Protein AF-D6ADC3-F1 (afdb_monomer_lite)

pLDDT: mean 74.39, std 27.53, range [26.84, 97.94]

Organism: NCBI:txid457431

Sequence (215 aa):
MAPGHQRCMYCGDSQGTDIDHFEPKSRAPLRTFEWLNHLLACAYCNSNQKRNRFPRSETDGSPLLLDPTLQEPLEHLRLVLPVGTYKGLTPQGDACIAVFGLNNRGALVDGRRTAYVTAKHSVELWRIATDRGRHDKGAEIVRAAWNRPSGADGASPGVGCDQAERRPPLSAVTNEDQPSAEKTTAGPSAALLSRTGTAAWPRATSRHSPWFPPL

Structure (mmCIF, N/CA/C/O backbone):
data_AF-D6ADC3-F1
#
_entry.id   AF-D6ADC3-F1
#
loop_
_atom_site.group_PDB
_atom_site.id
_atom_site.type_symbol
_atom_site.label_atom_id
_atom_site.label_alt_id
_atom_site.label_comp_id
_atom_site.label_asym_id
_atom_site.label_entity_id
_atom_site.label_seq_id
_atom_site.pdbx_PDB_ins_code
_atom_site.Cartn_x
_atom_site.Cartn_y
_atom_site.Cartn_z
_atom_site.occupancy
_atom_site.B_iso_or_equiv
_atom_site.auth_seq_id
_atom_site.auth_comp_id
_atom_site.auth_asym_id
_atom_site.auth_atom_id
_atom_site.pdbx_PDB_model_num
ATOM 1 N N . MET A 1 1 ? 4.732 -1.751 9.213 1.00 45.34 1 MET A N 1
ATOM 2 C CA . MET A 1 1 ? 3.325 -1.555 8.771 1.00 45.34 1 MET A CA 1
ATOM 3 C C . MET A 1 1 ? 2.644 -2.876 8.402 1.00 45.34 1 MET A C 1
ATOM 5 O O . MET A 1 1 ? 2.828 -3.376 7.303 1.00 45.34 1 MET A O 1
ATOM 9 N N . ALA A 1 2 ? 1.824 -3.418 9.299 1.00 40.50 2 ALA A N 1
ATOM 10 C CA . ALA A 1 2 ? 0.736 -4.342 8.975 1.00 40.50 2 ALA A CA 1
ATOM 11 C C . ALA A 1 2 ? -0.331 -4.119 10.059 1.00 40.50 2 ALA A C 1
ATOM 13 O O . ALA A 1 2 ? -0.003 -4.294 11.232 1.00 40.50 2 ALA A O 1
ATOM 14 N N . PRO A 1 3 ? -1.560 -3.682 9.734 1.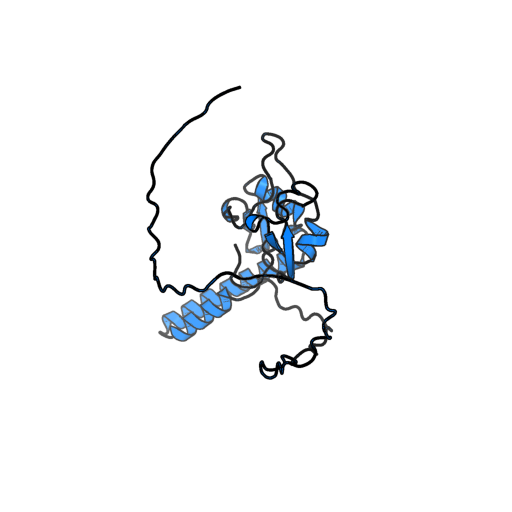00 51.28 3 PRO A N 1
ATOM 15 C CA . PRO A 1 3 ? -2.561 -3.278 10.731 1.00 51.28 3 PRO A CA 1
ATOM 16 C C . PRO A 1 3 ? -3.160 -4.453 11.545 1.00 51.28 3 PRO A C 1
ATOM 18 O O . PRO A 1 3 ? -4.313 -4.414 11.944 1.00 51.28 3 PRO A O 1
ATOM 21 N N . GLY A 1 4 ? -2.402 -5.527 11.799 1.00 48.78 4 GLY A N 1
ATOM 22 C CA . GLY A 1 4 ? -2.827 -6.661 12.632 1.00 48.78 4 GLY A CA 1
ATOM 23 C C . GLY A 1 4 ? -3.790 -7.643 11.959 1.00 48.78 4 GLY A C 1
ATOM 24 O O . GLY A 1 4 ? -4.246 -8.597 12.587 1.00 48.78 4 GLY A O 1
ATOM 25 N N . HIS A 1 5 ? -4.089 -7.458 10.676 1.00 62.94 5 HIS A N 1
ATOM 26 C CA . HIS A 1 5 ? -4.924 -8.360 9.883 1.00 62.94 5 HIS A CA 1
ATOM 27 C C . HIS A 1 5 ? -4.129 -8.898 8.701 1.00 62.94 5 HIS A C 1
ATOM 29 O O . HIS A 1 5 ? -3.181 -8.243 8.274 1.00 62.94 5 HIS A O 1
ATOM 35 N N . GLN A 1 6 ? -4.504 -10.081 8.199 1.00 83.00 6 GLN A N 1
ATOM 36 C CA . GLN A 1 6 ? -3.909 -10.774 7.046 1.00 83.00 6 GLN A CA 1
ATOM 37 C C . GLN A 1 6 ? -4.017 -9.913 5.775 1.00 83.00 6 GLN A C 1
ATOM 39 O O . GLN A 1 6 ? -4.824 -10.168 4.888 1.00 83.00 6 GLN A O 1
ATOM 44 N N . ARG A 1 7 ? -3.257 -8.824 5.720 1.00 87.19 7 ARG A N 1
ATOM 45 C CA . ARG A 1 7 ? -3.315 -7.765 4.719 1.00 87.19 7 ARG A CA 1
ATOM 46 C C . ARG A 1 7 ? -2.003 -7.758 3.964 1.00 87.19 7 ARG A C 1
ATOM 48 O O . ARG A 1 7 ? -0.950 -8.084 4.507 1.00 87.19 7 ARG A O 1
ATOM 55 N N . CYS A 1 8 ? -2.084 -7.376 2.702 1.00 92.81 8 CYS A N 1
ATOM 56 C CA . CYS A 1 8 ? -0.920 -7.236 1.852 1.00 92.81 8 CYS A CA 1
ATOM 57 C C . CYS A 1 8 ? 0.043 -6.203 2.445 1.00 92.81 8 CYS A C 1
ATOM 59 O O . CYS A 1 8 ? -0.330 -5.046 2.641 1.00 92.81 8 CYS A O 1
ATOM 61 N N . MET A 1 9 ? 1.295 -6.607 2.650 1.00 93.25 9 MET A N 1
ATOM 62 C CA . MET A 1 9 ? 2.363 -5.754 3.177 1.00 93.25 9 MET A CA 1
ATOM 63 C C . MET A 1 9 ? 2.743 -4.597 2.238 1.00 93.25 9 MET A C 1
ATOM 65 O O . MET A 1 9 ? 3.383 -3.648 2.675 1.00 93.25 9 MET A O 1
ATOM 69 N N . TYR A 1 10 ? 2.328 -4.640 0.965 1.00 94.44 10 TYR A N 1
ATOM 70 C CA . TYR A 1 10 ? 2.603 -3.582 -0.013 1.00 94.44 10 TYR A CA 1
ATOM 71 C C . TYR A 1 10 ? 1.515 -2.512 -0.083 1.00 94.44 10 TYR A C 1
ATOM 73 O O . TYR A 1 10 ? 1.807 -1.330 0.059 1.00 94.44 10 TYR A O 1
ATOM 81 N N . CYS A 1 11 ? 0.256 -2.895 -0.326 1.00 92.75 11 CYS A N 1
ATOM 82 C CA . CYS A 1 11 ? -0.824 -1.909 -0.437 1.00 92.75 11 CYS A CA 1
ATOM 83 C C . CYS A 1 11 ? -1.503 -1.587 0.898 1.00 92.75 11 CYS A C 1
ATOM 85 O O . CYS A 1 11 ? -2.230 -0.600 0.964 1.00 92.75 11 CYS A O 1
ATOM 87 N N . GLY A 1 12 ? -1.315 -2.416 1.931 1.00 88.81 12 GLY A N 1
ATOM 88 C CA . GLY A 1 12 ? -1.910 -2.226 3.258 1.00 88.81 12 GLY A CA 1
ATOM 89 C C . GLY A 1 12 ? -3.434 -2.374 3.316 1.00 88.81 12 GLY A C 1
ATOM 90 O O . GLY A 1 12 ? -4.028 -2.097 4.354 1.00 88.81 12 GLY A O 1
ATOM 91 N N . ASP A 1 13 ? -4.072 -2.795 2.221 1.00 87.56 13 ASP A N 1
ATOM 92 C CA . ASP A 1 13 ? -5.528 -2.746 2.064 1.00 87.56 13 ASP A CA 1
ATOM 93 C C . ASP A 1 13 ? -6.140 -4.111 1.716 1.00 87.56 13 ASP A C 1
ATOM 95 O O . ASP A 1 13 ? -6.924 -4.683 2.477 1.00 87.56 13 ASP A O 1
ATOM 99 N N . SER A 1 14 ? -5.733 -4.691 0.588 1.00 89.75 14 SER A N 1
ATOM 100 C CA . SER A 1 14 ? -6.223 -5.997 0.143 1.00 89.75 14 SER A CA 1
ATOM 101 C C . SER A 1 14 ? -5.794 -7.113 1.100 1.00 89.75 14 SER A C 1
ATOM 103 O O . SER A 1 14 ? -4.731 -7.028 1.721 1.00 89.75 14 SER A O 1
ATOM 105 N N . GLN A 1 15 ? -6.588 -8.183 1.189 1.00 90.75 15 GLN A N 1
ATOM 106 C CA . GLN A 1 15 ? -6.195 -9.384 1.926 1.00 90.75 15 GLN A CA 1
ATOM 107 C C . GLN A 1 15 ? -4.889 -9.951 1.352 1.00 90.75 15 GLN A C 1
ATOM 109 O O . GLN A 1 15 ? -4.706 -10.015 0.136 1.00 90.75 15 GLN A O 1
ATOM 114 N N . GLY A 1 16 ? -3.968 -10.324 2.233 1.00 92.56 16 GLY A N 1
ATOM 115 C CA . GLY A 1 16 ? -2.783 -11.084 1.878 1.00 92.56 16 GLY A CA 1
ATOM 116 C C . GLY A 1 16 ? -3.186 -12.521 1.583 1.00 92.56 16 GLY A C 1
ATOM 117 O O . GLY A 1 16 ? -3.656 -13.216 2.480 1.00 92.56 16 GLY A O 1
ATOM 118 N N . THR A 1 17 ? -3.043 -12.934 0.330 1.00 94.50 17 THR A N 1
ATOM 119 C CA . THR A 1 17 ? -3.437 -14.261 -0.166 1.00 94.50 17 THR A CA 1
ATOM 120 C C . THR A 1 17 ? -2.231 -15.102 -0.563 1.00 94.50 17 THR A C 1
ATOM 122 O O . THR A 1 17 ? -2.314 -16.326 -0.573 1.00 94.50 17 THR A O 1
ATOM 125 N N . ASP A 1 18 ? -1.109 -14.446 -0.856 1.00 95.19 18 ASP A N 1
ATOM 126 C CA . ASP A 1 18 ? 0.049 -15.039 -1.501 1.00 95.19 18 ASP A CA 1
ATOM 127 C C . ASP A 1 18 ? 1.314 -14.747 -0.690 1.00 95.19 18 ASP A C 1
ATOM 129 O O . ASP A 1 18 ? 1.430 -13.716 -0.019 1.00 95.19 18 ASP A O 1
ATOM 133 N N . ILE A 1 19 ? 2.296 -15.633 -0.823 1.00 95.62 19 ILE A N 1
ATOM 134 C CA . ILE A 1 19 ? 3.667 -15.390 -0.379 1.00 95.62 19 ILE A CA 1
ATOM 135 C C . ILE A 1 19 ? 4.469 -14.876 -1.578 1.00 95.62 19 ILE A C 1
ATOM 137 O O . ILE A 1 19 ? 4.623 -15.588 -2.571 1.00 95.62 19 ILE A O 1
ATOM 141 N N . ASP A 1 20 ? 4.959 -13.640 -1.492 1.00 96.38 20 ASP A N 1
ATOM 142 C CA . ASP A 1 20 ? 5.841 -13.030 -2.489 1.00 96.38 20 ASP A CA 1
ATOM 143 C C . ASP A 1 20 ? 7.306 -13.128 -2.053 1.00 96.38 20 ASP A C 1
ATOM 145 O O . ASP A 1 20 ? 7.626 -13.036 -0.869 1.00 96.38 20 ASP A O 1
ATOM 149 N N . HIS A 1 21 ? 8.204 -13.267 -3.025 1.00 97.00 21 HIS A N 1
ATOM 150 C CA . HIS A 1 21 ? 9.639 -13.123 -2.818 1.00 97.00 21 HIS A CA 1
ATOM 151 C C . HIS A 1 21 ? 10.006 -11.643 -2.918 1.00 97.00 21 HIS A C 1
ATOM 153 O O . HIS A 1 21 ? 9.960 -11.099 -4.023 1.00 97.00 21 HIS A O 1
ATOM 159 N N . PHE A 1 22 ? 10.387 -10.988 -1.815 1.00 96.62 22 PHE A N 1
ATOM 160 C CA . PHE A 1 22 ? 10.759 -9.567 -1.804 1.00 96.62 22 PHE A CA 1
ATOM 161 C C . PHE A 1 22 ? 11.741 -9.257 -2.936 1.00 96.62 22 PHE A C 1
ATOM 163 O O . PHE A 1 22 ? 11.436 -8.459 -3.825 1.00 96.62 22 PHE A O 1
ATOM 170 N N . GLU A 1 23 ? 12.851 -9.988 -2.978 1.00 96.50 23 GLU A N 1
ATOM 171 C CA . GLU A 1 23 ? 13.734 -10.052 -4.125 1.00 96.50 23 GLU A CA 1
ATOM 172 C C . GLU A 1 23 ? 13.337 -11.218 -5.051 1.00 96.50 23 GLU A C 1
ATOM 174 O O . GLU A 1 23 ? 13.353 -12.376 -4.619 1.00 96.50 23 GLU A O 1
ATOM 179 N N . PRO A 1 24 ? 12.991 -10.955 -6.328 1.00 96.12 24 PRO A N 1
ATOM 180 C CA . PRO A 1 24 ? 12.469 -11.982 -7.224 1.00 96.12 24 PRO A CA 1
ATOM 181 C C . PRO A 1 24 ? 13.445 -13.138 -7.446 1.00 96.12 24 PRO A C 1
ATOM 183 O O . PRO A 1 24 ? 14.641 -12.927 -7.658 1.00 96.12 24 PRO A O 1
ATOM 186 N N . LYS A 1 25 ? 12.910 -14.361 -7.544 1.00 95.56 25 LYS A N 1
ATOM 187 C CA . LYS A 1 25 ? 13.684 -15.585 -7.834 1.00 95.56 25 LYS A CA 1
ATOM 188 C C . LYS A 1 25 ? 14.553 -15.474 -9.089 1.00 95.56 25 LYS A C 1
ATOM 190 O O . LYS A 1 25 ? 15.642 -16.031 -9.133 1.00 95.56 25 LYS A O 1
ATOM 195 N N . SER A 1 26 ? 14.093 -14.732 -10.100 1.00 95.06 26 SER A N 1
ATOM 196 C CA . SER A 1 26 ? 14.844 -14.500 -11.339 1.00 95.06 26 SER A CA 1
ATOM 197 C C . SER A 1 26 ? 16.110 -13.660 -11.142 1.00 95.06 26 SER A C 1
ATOM 199 O O . SER A 1 26 ? 16.960 -13.638 -12.025 1.00 95.06 26 SER A O 1
ATOM 201 N N . ARG A 1 27 ? 16.225 -12.935 -10.021 1.00 92.38 27 ARG A N 1
ATOM 202 C CA . ARG A 1 27 ? 17.382 -12.093 -9.680 1.00 92.38 27 ARG A CA 1
ATOM 203 C C . ARG A 1 27 ? 18.201 -12.661 -8.526 1.00 92.38 27 ARG A C 1
ATOM 205 O O . ARG A 1 27 ? 19.416 -12.522 -8.542 1.00 92.38 27 ARG A O 1
ATOM 212 N N . ALA A 1 28 ? 17.549 -13.304 -7.560 1.00 94.50 28 ALA A N 1
ATOM 213 C CA . ALA A 1 28 ? 18.193 -13.884 -6.386 1.00 94.50 28 ALA A CA 1
ATOM 214 C C . ALA A 1 28 ? 17.723 -15.331 -6.145 1.00 94.50 28 ALA A C 1
ATOM 216 O O . ALA A 1 28 ? 17.033 -15.607 -5.161 1.00 94.50 28 ALA A O 1
ATOM 217 N N . PRO A 1 29 ? 18.092 -16.289 -7.018 1.00 95.56 29 PRO A N 1
ATOM 218 C CA . PRO A 1 29 ? 17.626 -17.673 -6.913 1.00 95.56 29 PRO A CA 1
ATOM 219 C C . PRO A 1 29 ? 18.054 -18.341 -5.600 1.00 95.56 29 PRO A C 1
ATOM 221 O O . PRO A 1 29 ? 17.293 -19.127 -5.037 1.00 95.56 29 PRO A O 1
ATOM 224 N N . LEU A 1 30 ? 19.219 -17.975 -5.058 1.00 96.44 30 LEU A N 1
ATOM 225 C CA . LEU A 1 30 ? 19.714 -18.490 -3.776 1.00 96.44 30 LEU A CA 1
ATOM 226 C C . LEU A 1 30 ? 18.865 -18.040 -2.575 1.00 96.44 30 LEU A C 1
ATOM 228 O O . LEU A 1 30 ? 18.861 -18.711 -1.549 1.00 96.44 30 LEU A O 1
ATOM 232 N N . ARG A 1 31 ? 18.092 -16.955 -2.714 1.00 95.19 31 ARG A N 1
ATOM 233 C CA . ARG A 1 31 ? 17.184 -16.436 -1.677 1.00 95.19 31 ARG A CA 1
ATOM 234 C C . ARG A 1 31 ? 15.761 -16.985 -1.799 1.00 95.19 31 ARG A C 1
ATOM 236 O O . ARG A 1 31 ? 14.845 -16.511 -1.133 1.00 95.19 31 ARG A O 1
ATOM 243 N N . THR A 1 32 ? 15.539 -17.981 -2.660 1.00 95.50 32 THR A N 1
ATOM 244 C CA . THR A 1 32 ? 14.204 -18.565 -2.893 1.00 95.50 32 THR A CA 1
ATOM 245 C C . THR A 1 32 ? 13.618 -19.201 -1.632 1.00 95.50 32 THR A C 1
ATOM 247 O O . THR A 1 32 ? 12.409 -19.115 -1.413 1.00 95.50 32 THR A O 1
ATOM 250 N N . PHE A 1 33 ? 14.469 -19.820 -0.812 1.00 95.38 33 PHE A N 1
ATOM 251 C CA . PHE A 1 33 ? 14.085 -20.539 0.409 1.00 95.38 33 PHE A CA 1
ATOM 252 C C . PHE A 1 33 ? 14.400 -19.755 1.688 1.00 95.38 33 PHE A C 1
ATOM 254 O O . PHE A 1 33 ? 14.277 -20.285 2.788 1.00 95.38 33 PHE A O 1
ATOM 261 N N . GLU A 1 34 ? 14.824 -18.500 1.552 1.00 96.25 34 GLU A N 1
ATOM 262 C CA . GLU A 1 34 ? 15.110 -17.643 2.691 1.00 96.25 34 GLU A CA 1
ATOM 263 C C . GLU A 1 34 ? 13.806 -17.030 3.207 1.00 96.25 34 GLU A C 1
ATOM 265 O O . GLU A 1 34 ? 13.160 -16.259 2.502 1.00 96.25 34 GLU A O 1
ATOM 270 N N . TRP A 1 35 ? 13.436 -17.343 4.450 1.00 95.06 35 TRP A N 1
ATOM 271 C CA . TRP A 1 35 ? 12.207 -16.837 5.075 1.00 95.06 35 TRP A CA 1
ATOM 272 C C . TRP A 1 35 ? 12.134 -15.311 5.120 1.00 95.06 35 TRP A C 1
ATOM 274 O O . TRP A 1 35 ? 11.065 -14.741 4.934 1.00 95.06 35 TRP A O 1
ATOM 284 N N . LEU A 1 36 ? 13.272 -14.641 5.318 1.00 94.19 36 LEU A N 1
ATOM 285 C CA . LEU A 1 36 ? 13.348 -13.176 5.317 1.00 94.19 36 LEU A CA 1
ATOM 286 C C . LEU A 1 36 ? 13.095 -12.568 3.931 1.00 94.19 36 LEU A C 1
ATOM 288 O O . LEU A 1 36 ? 12.875 -11.371 3.815 1.00 94.19 36 LEU A O 1
ATOM 292 N N . ASN A 1 37 ? 13.108 -13.381 2.875 1.00 96.38 37 ASN A N 1
ATOM 293 C CA . ASN A 1 37 ? 12.735 -12.958 1.535 1.00 96.38 37 ASN A CA 1
ATOM 294 C C . ASN A 1 37 ? 11.243 -13.211 1.242 1.00 96.38 37 ASN A C 1
ATOM 296 O O . ASN A 1 37 ? 10.808 -12.917 0.137 1.00 96.38 37 ASN A O 1
ATOM 300 N N . HIS A 1 38 ? 10.450 -13.756 2.172 1.00 96.12 38 HIS A N 1
ATOM 301 C CA . HIS A 1 38 ? 9.029 -14.070 1.969 1.00 96.12 38 HIS A CA 1
ATOM 302 C C . HIS A 1 38 ? 8.119 -13.045 2.645 1.00 96.12 38 HIS A C 1
ATOM 304 O O . HIS A 1 38 ? 8.086 -12.940 3.868 1.00 96.12 38 HIS A O 1
ATOM 310 N N . LEU A 1 39 ? 7.325 -12.324 1.854 1.00 95.25 39 LEU A N 1
ATOM 311 C CA . LEU A 1 39 ? 6.387 -11.309 2.334 1.00 95.25 39 LEU A CA 1
ATOM 312 C C . LEU A 1 39 ? 4.943 -11.695 2.022 1.00 95.25 39 LEU A C 1
ATOM 314 O O . LEU A 1 39 ? 4.641 -12.240 0.962 1.00 95.25 39 LEU A O 1
ATOM 318 N N . LEU A 1 40 ? 4.026 -11.360 2.932 1.00 95.00 40 LEU A N 1
ATOM 319 C CA . LEU A 1 40 ? 2.599 -11.571 2.712 1.00 95.00 40 LEU A CA 1
ATOM 320 C C . LEU A 1 40 ? 2.054 -10.500 1.755 1.00 95.00 40 LEU A C 1
ATOM 322 O O . LEU A 1 40 ? 1.981 -9.315 2.094 1.00 95.00 40 LEU A O 1
ATOM 326 N N . ALA A 1 41 ? 1.620 -10.909 0.566 1.00 95.50 41 ALA A N 1
ATOM 327 C CA . ALA A 1 41 ? 1.107 -10.024 -0.473 1.00 95.50 41 ALA A CA 1
ATOM 328 C C . ALA A 1 41 ? -0.288 -10.451 -0.951 1.00 95.50 41 ALA A C 1
ATOM 330 O O . ALA A 1 41 ? -0.713 -11.586 -0.769 1.00 95.50 41 ALA A O 1
ATOM 331 N N . CYS A 1 42 ? -1.038 -9.534 -1.564 1.00 95.25 42 CYS A N 1
ATOM 332 C CA . CYS A 1 42 ? -2.219 -9.921 -2.332 1.00 95.25 42 CYS A CA 1
ATOM 333 C C . CYS A 1 42 ? -1.804 -10.333 -3.746 1.00 95.25 42 CYS A C 1
ATOM 335 O O . CYS A 1 42 ? -0.823 -9.800 -4.281 1.00 95.25 42 CYS A O 1
ATOM 337 N N . ALA A 1 43 ? -2.605 -11.192 -4.378 1.00 95.25 43 ALA A N 1
ATOM 338 C CA . ALA A 1 43 ? -2.364 -11.661 -5.741 1.00 95.25 43 ALA A CA 1
ATOM 339 C C . ALA A 1 43 ? -2.123 -10.525 -6.746 1.00 95.25 43 ALA A C 1
ATOM 341 O O . ALA A 1 43 ? -1.232 -10.615 -7.585 1.00 95.25 43 ALA A O 1
ATOM 342 N N . TYR A 1 44 ? -2.842 -9.405 -6.628 1.00 96.00 44 TYR A N 1
ATOM 343 C CA . TYR A 1 44 ? -2.664 -8.273 -7.539 1.00 96.00 44 TYR A CA 1
ATOM 344 C C . TYR A 1 44 ? -1.312 -7.563 -7.356 1.00 96.00 44 TYR A C 1
ATOM 346 O O . TYR A 1 44 ? -0.627 -7.240 -8.329 1.00 96.00 44 TYR A O 1
ATOM 354 N N . CYS A 1 45 ? -0.900 -7.305 -6.110 1.00 96.81 45 CYS A N 1
ATOM 355 C CA . CYS A 1 45 ? 0.392 -6.672 -5.851 1.00 96.81 45 CYS A CA 1
ATOM 356 C C . CYS A 1 45 ? 1.549 -7.587 -6.268 1.00 96.81 45 CYS A C 1
ATOM 358 O O . CYS A 1 45 ? 2.495 -7.101 -6.881 1.00 96.81 45 CYS A O 1
ATOM 360 N N . ASN A 1 46 ? 1.442 -8.885 -5.985 1.00 96.50 46 ASN A N 1
ATOM 361 C CA . ASN A 1 46 ? 2.436 -9.892 -6.343 1.00 96.50 46 ASN A CA 1
ATOM 362 C C . ASN A 1 46 ? 2.520 -10.094 -7.871 1.00 96.50 46 ASN A C 1
ATOM 364 O O . ASN A 1 46 ? 3.539 -9.810 -8.500 1.00 96.50 46 ASN A O 1
ATOM 368 N N . SER A 1 47 ? 1.410 -10.485 -8.498 1.00 92.94 47 SER A N 1
ATOM 369 C CA . SER A 1 47 ? 1.381 -11.036 -9.861 1.00 92.94 47 SER A CA 1
ATOM 370 C C . SER A 1 47 ? 1.096 -10.012 -10.964 1.00 92.94 47 SER A C 1
ATOM 372 O O . SER A 1 47 ? 1.374 -10.276 -12.137 1.00 92.94 47 SER A O 1
ATOM 374 N N . ASN A 1 48 ? 0.568 -8.828 -10.639 1.00 94.56 48 ASN A N 1
ATOM 375 C CA . ASN A 1 48 ? 0.266 -7.787 -11.632 1.00 94.56 48 ASN A CA 1
ATOM 376 C C . ASN A 1 48 ? 1.184 -6.581 -11.487 1.00 94.56 48 ASN A C 1
ATOM 378 O O . ASN A 1 48 ? 1.694 -6.082 -12.488 1.00 94.56 48 ASN A O 1
ATOM 382 N N . GLN A 1 49 ? 1.398 -6.127 -10.253 1.00 96.19 49 GLN A N 1
ATOM 383 C CA . GLN A 1 49 ? 2.239 -4.972 -9.986 1.00 96.19 49 GLN A CA 1
ATOM 384 C C . GLN A 1 49 ? 3.713 -5.379 -9.913 1.00 96.19 49 GLN A C 1
ATOM 386 O O . GLN A 1 49 ? 4.440 -5.177 -10.884 1.00 96.19 49 GLN A O 1
ATOM 391 N N . LYS A 1 50 ? 4.182 -5.961 -8.813 1.00 96.25 50 LYS A N 1
ATOM 392 C CA . LYS A 1 50 ? 5.610 -6.201 -8.602 1.00 96.25 50 LYS A CA 1
ATOM 393 C C . LYS A 1 50 ? 6.194 -7.180 -9.614 1.00 96.25 50 LYS A C 1
ATOM 395 O O . LYS A 1 50 ? 7.099 -6.792 -10.348 1.00 96.25 50 LYS A O 1
ATOM 400 N N . ARG A 1 51 ? 5.662 -8.400 -9.737 1.00 94.62 51 ARG A N 1
ATOM 401 C CA . ARG A 1 51 ? 6.237 -9.462 -10.585 1.00 94.62 51 ARG A CA 1
ATOM 402 C C . ARG A 1 51 ? 7.751 -9.577 -10.332 1.00 94.62 51 ARG A C 1
ATOM 404 O O . ARG A 1 51 ? 8.193 -9.696 -9.195 1.00 94.62 51 ARG A O 1
ATOM 411 N N . ASN A 1 52 ? 8.549 -9.434 -11.390 1.00 95.44 52 ASN A N 1
ATOM 412 C CA . ASN A 1 52 ? 10.009 -9.414 -11.339 1.00 95.44 52 ASN A CA 1
ATOM 413 C C . ASN A 1 52 ? 10.598 -7.989 -11.254 1.00 95.44 52 ASN A C 1
ATOM 415 O O . ASN A 1 52 ? 11.815 -7.825 -11.363 1.00 95.44 52 ASN A O 1
ATOM 419 N N . ARG A 1 53 ? 9.769 -6.943 -11.092 1.00 96.44 53 ARG A N 1
ATOM 420 C CA . ARG A 1 53 ? 10.233 -5.558 -10.923 1.00 96.44 53 ARG A CA 1
ATOM 421 C C . ARG A 1 53 ? 10.882 -5.409 -9.553 1.00 96.44 53 ARG A C 1
ATOM 423 O O . ARG A 1 53 ? 10.234 -5.569 -8.525 1.00 96.44 53 ARG A O 1
ATOM 430 N N . PHE A 1 54 ? 12.163 -5.068 -9.561 1.00 96.62 54 PHE A N 1
ATOM 431 C CA . PHE A 1 54 ? 12.946 -4.826 -8.354 1.00 96.62 54 PHE A CA 1
ATOM 432 C C . PHE A 1 54 ? 13.950 -3.698 -8.634 1.00 96.62 54 PHE A C 1
ATOM 434 O O . PHE A 1 54 ? 15.118 -3.978 -8.904 1.00 96.62 54 PHE A O 1
ATOM 441 N N . PRO A 1 55 ? 13.492 -2.436 -8.735 1.00 96.94 55 PRO A N 1
ATOM 442 C CA . PRO A 1 55 ? 14.362 -1.312 -9.073 1.00 96.94 55 PRO A CA 1
ATOM 443 C C . PRO A 1 55 ? 15.537 -1.209 -8.093 1.00 96.94 55 PRO A C 1
ATOM 445 O O . PRO A 1 55 ? 15.393 -1.494 -6.903 1.00 96.94 55 PRO A O 1
ATOM 448 N N . ARG A 1 56 ? 16.700 -0.818 -8.613 1.00 95.81 56 ARG A N 1
ATOM 449 C CA . ARG A 1 56 ? 17.926 -0.594 -7.843 1.00 95.81 56 ARG A CA 1
ATOM 450 C C . ARG A 1 56 ? 18.431 0.816 -8.110 1.00 95.81 56 ARG A C 1
ATOM 452 O O . ARG A 1 56 ? 18.215 1.340 -9.198 1.00 95.81 56 ARG A O 1
ATOM 459 N N . SER A 1 57 ? 19.063 1.405 -7.108 1.00 95.31 57 SER A N 1
ATOM 460 C CA . SER A 1 57 ? 19.719 2.703 -7.193 1.00 95.31 57 SER A CA 1
ATOM 461 C C . SER A 1 57 ? 20.858 2.638 -8.208 1.00 95.31 57 SER A C 1
ATOM 463 O O . SER A 1 57 ? 21.643 1.690 -8.205 1.00 95.31 57 SER A O 1
ATOM 465 N N . GLU A 1 58 ? 20.947 3.639 -9.081 1.00 93.00 58 GLU A N 1
ATOM 466 C CA . GLU A 1 58 ? 22.034 3.740 -10.063 1.00 93.00 58 GLU A CA 1
ATOM 467 C C . GLU A 1 58 ? 23.375 4.079 -9.398 1.00 93.00 58 GLU A C 1
ATOM 469 O O . GLU A 1 58 ? 24.428 3.732 -9.924 1.00 93.00 58 GLU A O 1
ATOM 474 N N . THR A 1 59 ? 23.340 4.715 -8.224 1.00 92.75 59 THR A N 1
ATOM 475 C CA . THR A 1 59 ? 24.535 5.203 -7.528 1.00 92.75 59 THR A CA 1
ATOM 476 C C . THR A 1 59 ? 25.299 4.088 -6.815 1.00 92.75 59 THR A C 1
ATOM 478 O O . THR A 1 59 ? 26.522 4.038 -6.878 1.00 92.75 59 THR A O 1
ATOM 481 N N . ASP A 1 60 ? 24.592 3.204 -6.110 1.00 93.81 60 ASP A N 1
ATOM 482 C CA . ASP A 1 60 ? 25.184 2.198 -5.212 1.00 93.81 60 ASP A CA 1
ATOM 483 C C . ASP A 1 60 ? 24.613 0.784 -5.418 1.00 93.81 60 ASP A C 1
ATOM 485 O O . ASP A 1 60 ? 25.008 -0.162 -4.738 1.00 93.81 60 ASP A O 1
ATOM 489 N N . GLY A 1 61 ? 23.669 0.613 -6.349 1.00 93.56 61 GLY A N 1
ATOM 490 C CA . GLY A 1 61 ? 23.026 -0.670 -6.617 1.00 93.56 61 GLY A CA 1
ATOM 491 C C . GLY A 1 61 ? 22.067 -1.141 -5.523 1.00 93.56 61 GLY A C 1
ATOM 492 O O . GLY A 1 61 ? 21.527 -2.246 -5.644 1.00 93.56 61 GLY A O 1
ATOM 493 N N . SER A 1 62 ? 21.821 -0.350 -4.475 1.00 93.44 62 SER A N 1
ATOM 494 C CA . SER A 1 62 ? 20.927 -0.716 -3.369 1.00 93.44 62 SER A CA 1
ATOM 495 C C . SER A 1 62 ? 19.473 -0.899 -3.845 1.00 93.44 62 SER A C 1
ATOM 497 O O . SER A 1 62 ? 19.061 -0.294 -4.841 1.00 93.44 62 SER A O 1
ATOM 499 N N . PRO A 1 63 ? 18.669 -1.773 -3.207 1.00 95.25 63 PRO A N 1
ATOM 500 C CA . PRO A 1 63 ? 17.271 -1.963 -3.587 1.00 95.25 63 PRO A CA 1
ATOM 501 C C . PRO A 1 63 ? 16.443 -0.698 -3.328 1.00 95.25 63 PRO A C 1
ATOM 503 O O . PRO A 1 63 ? 16.520 -0.089 -2.262 1.00 95.25 63 PRO A O 1
ATOM 506 N N . LEU A 1 64 ? 15.606 -0.325 -4.300 1.00 97.00 64 LEU A N 1
ATOM 507 C CA . LEU A 1 64 ? 14.698 0.817 -4.170 1.00 97.00 64 LEU A CA 1
ATOM 508 C C . LEU A 1 64 ? 13.312 0.437 -3.643 1.00 97.00 64 LEU A C 1
ATOM 510 O O . LEU A 1 64 ? 12.542 1.314 -3.270 1.00 97.00 64 LEU A O 1
ATOM 514 N N . LEU A 1 65 ? 12.964 -0.850 -3.603 1.00 96.75 65 LEU A N 1
ATOM 515 C CA . LEU A 1 65 ? 11.755 -1.267 -2.895 1.00 96.75 65 LEU A CA 1
ATOM 516 C C . LEU A 1 65 ? 12.026 -1.315 -1.397 1.00 96.75 65 LEU A C 1
ATOM 518 O O . LEU A 1 65 ? 13.075 -1.790 -0.975 1.00 96.75 65 LEU A O 1
ATOM 522 N N . LEU A 1 66 ? 11.058 -0.842 -0.619 1.00 95.44 66 LEU A N 1
ATOM 523 C CA . LEU A 1 66 ? 11.090 -0.894 0.834 1.00 95.44 66 LEU A CA 1
ATOM 524 C C . LEU A 1 66 ? 10.770 -2.306 1.301 1.00 95.44 66 LEU A C 1
ATOM 526 O O . LEU A 1 66 ? 9.751 -2.872 0.893 1.00 95.44 66 LEU A O 1
ATOM 530 N N . ASP A 1 67 ? 11.611 -2.840 2.179 1.00 93.94 67 ASP A N 1
ATOM 531 C CA . ASP A 1 67 ? 11.297 -4.044 2.937 1.00 93.94 67 ASP A CA 1
ATOM 532 C C . ASP A 1 67 ? 10.550 -3.642 4.222 1.00 93.94 67 ASP A C 1
ATOM 534 O O . ASP A 1 67 ? 11.167 -3.115 5.151 1.00 93.94 67 ASP A O 1
ATOM 538 N N . PRO A 1 68 ? 9.228 -3.878 4.317 1.00 89.81 68 PRO A N 1
ATOM 539 C CA . PRO A 1 68 ? 8.435 -3.459 5.469 1.00 89.81 68 PRO A CA 1
ATOM 540 C C . PRO A 1 68 ? 8.730 -4.265 6.746 1.00 89.81 68 PRO A C 1
ATOM 542 O O . PRO A 1 68 ? 8.125 -3.976 7.781 1.00 89.81 68 PRO A O 1
ATOM 545 N N . THR A 1 69 ? 9.597 -5.283 6.678 1.00 89.62 69 THR A N 1
ATOM 546 C CA . THR A 1 69 ? 10.060 -6.064 7.837 1.00 89.62 69 THR A CA 1
ATOM 547 C C . THR A 1 69 ? 11.332 -5.497 8.462 1.00 89.62 69 THR A C 1
ATOM 549 O O . THR A 1 69 ? 11.589 -5.745 9.638 1.00 89.62 69 THR A O 1
ATOM 552 N N . LEU A 1 70 ? 12.097 -4.710 7.699 1.00 91.94 70 LEU A N 1
ATOM 553 C CA . LEU A 1 70 ? 13.370 -4.126 8.128 1.00 91.94 70 LEU A CA 1
ATOM 554 C C . LEU A 1 70 ? 13.321 -2.599 8.222 1.00 91.94 70 LEU A C 1
ATOM 556 O O . LEU A 1 70 ? 14.053 -2.012 9.015 1.00 91.94 70 LEU A O 1
ATOM 560 N N . GLN A 1 71 ? 12.482 -1.954 7.413 1.00 92.56 71 GLN A N 1
ATOM 561 C CA . GLN A 1 71 ? 12.417 -0.502 7.278 1.00 92.56 71 GLN A CA 1
ATOM 562 C C . GLN A 1 71 ? 11.062 0.025 7.752 1.00 92.56 71 GLN A C 1
ATOM 564 O O . GLN A 1 71 ? 10.020 -0.552 7.431 1.00 92.56 71 GLN A O 1
ATOM 569 N N . GLU A 1 72 ? 11.063 1.153 8.467 1.00 91.00 72 GLU A N 1
ATOM 570 C CA . GLU A 1 72 ? 9.831 1.838 8.862 1.00 91.00 72 GLU A CA 1
ATOM 571 C C . GLU A 1 72 ? 9.318 2.683 7.688 1.00 91.00 72 GLU A C 1
ATOM 573 O O . GLU A 1 72 ? 9.898 3.724 7.372 1.00 91.00 72 GLU A O 1
ATOM 578 N N . PRO A 1 73 ? 8.230 2.300 6.994 1.00 91.00 73 PRO A N 1
ATOM 579 C CA . PRO A 1 73 ? 7.948 2.949 5.726 1.00 91.00 73 PRO A CA 1
ATOM 580 C C . PRO A 1 73 ? 7.342 4.352 5.890 1.00 91.00 73 PRO A C 1
ATOM 582 O O . PRO A 1 73 ? 7.295 5.086 4.906 1.00 91.00 73 PRO A O 1
ATOM 585 N N . LEU A 1 74 ? 6.961 4.777 7.106 1.00 91.12 74 LEU A N 1
ATOM 586 C CA . LEU A 1 74 ? 6.637 6.183 7.402 1.00 91.12 74 LEU A CA 1
ATOM 587 C C . LEU A 1 74 ? 7.832 7.136 7.227 1.00 91.12 74 LEU A C 1
ATOM 589 O O . LEU A 1 74 ? 7.625 8.321 6.967 1.00 91.12 74 LEU A O 1
ATOM 593 N N . GLU A 1 75 ? 9.067 6.637 7.302 1.00 95.25 75 GLU A N 1
ATOM 594 C CA . GLU A 1 75 ? 10.276 7.425 7.016 1.00 95.25 75 GLU A CA 1
ATOM 595 C C . GLU A 1 75 ? 10.435 7.706 5.513 1.00 95.25 75 GLU A C 1
ATOM 597 O O . GLU A 1 75 ? 11.082 8.668 5.101 1.00 95.25 75 GLU A O 1
ATOM 602 N N . HIS A 1 76 ? 9.786 6.897 4.673 1.00 95.94 76 HIS A N 1
ATOM 603 C CA . HIS A 1 76 ? 9.915 6.946 3.220 1.00 95.94 76 HIS A CA 1
ATOM 604 C C . HIS A 1 76 ? 8.643 7.417 2.511 1.00 95.94 76 HIS A C 1
ATOM 606 O O . HIS A 1 76 ? 8.714 7.899 1.378 1.00 95.94 76 HIS A O 1
ATOM 612 N N . LEU A 1 77 ? 7.483 7.277 3.153 1.00 95.19 77 LEU A N 1
ATOM 613 C CA . LEU A 1 77 ? 6.164 7.537 2.593 1.00 95.19 77 LEU A CA 1
ATOM 614 C C . LEU A 1 77 ? 5.345 8.404 3.543 1.00 95.19 77 LEU A C 1
ATOM 616 O O . LEU A 1 77 ? 5.128 8.066 4.703 1.00 95.19 77 LEU A O 1
ATOM 620 N N . ARG A 1 78 ? 4.773 9.482 3.007 1.00 95.25 78 ARG A N 1
ATOM 621 C CA . ARG A 1 78 ? 3.802 10.313 3.721 1.00 95.25 78 ARG A CA 1
ATOM 622 C C . ARG A 1 78 ? 2.413 10.140 3.130 1.00 95.25 78 ARG A C 1
ATOM 624 O O . ARG A 1 78 ? 2.201 10.440 1.958 1.00 95.25 78 ARG A O 1
ATOM 631 N N . LEU A 1 79 ? 1.449 9.720 3.947 1.00 93.12 79 LEU A N 1
ATOM 632 C CA . LEU A 1 79 ? 0.037 9.703 3.560 1.00 93.12 79 LEU A CA 1
ATOM 633 C C . LEU A 1 79 ? -0.572 11.109 3.682 1.00 93.12 79 LEU A C 1
ATOM 635 O O . LEU A 1 79 ? -0.600 11.696 4.764 1.00 93.12 79 LEU A O 1
ATOM 639 N N . VAL A 1 80 ? -1.096 11.645 2.581 1.00 94.12 80 VAL A N 1
ATOM 640 C CA . VAL A 1 80 ? -1.864 12.896 2.556 1.00 94.12 80 VAL A CA 1
ATOM 641 C C . VAL A 1 80 ? -3.324 12.575 2.872 1.00 94.12 80 VAL A C 1
ATOM 643 O O . VAL A 1 80 ? -4.123 12.290 1.983 1.00 94.12 80 VAL A O 1
ATOM 646 N N . LEU A 1 81 ? -3.666 12.595 4.161 1.00 85.50 81 LEU A N 1
ATOM 647 C CA . LEU A 1 81 ? -4.911 12.033 4.703 1.00 85.50 81 LEU A CA 1
ATOM 648 C C . LEU A 1 81 ? -6.219 12.492 4.017 1.00 85.50 81 LEU A C 1
ATOM 650 O O . LEU A 1 81 ? -7.006 11.619 3.655 1.00 85.50 81 LEU A O 1
ATOM 654 N N . PRO A 1 82 ? -6.477 13.793 3.755 1.00 85.81 82 PRO A N 1
ATOM 655 C CA . PRO A 1 82 ? -7.742 14.205 3.130 1.00 85.81 82 PRO A CA 1
ATOM 656 C C . PRO A 1 82 ? -7.880 13.755 1.666 1.00 85.81 82 PRO A C 1
ATOM 658 O O . PRO A 1 82 ? -8.986 13.623 1.134 1.00 85.81 82 PRO A O 1
ATOM 661 N N . VAL A 1 83 ? -6.749 13.541 0.992 1.00 92.06 83 VAL A N 1
ATOM 662 C CA . VAL A 1 83 ? -6.693 13.155 -0.424 1.00 92.06 83 VAL A CA 1
ATOM 663 C C . VAL A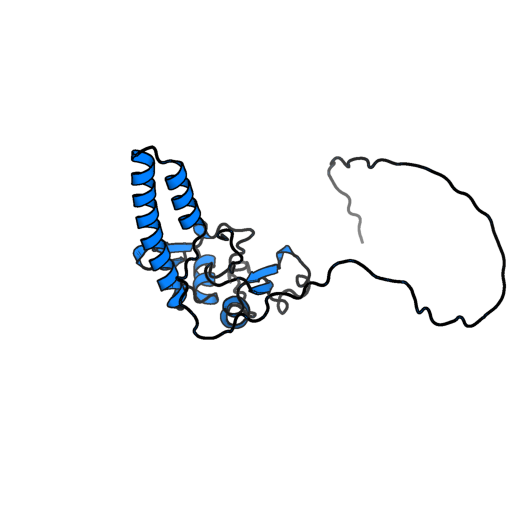 1 83 ? -6.593 11.637 -0.574 1.00 92.06 83 VAL A C 1
ATOM 665 O O . VAL A 1 83 ? -7.078 11.094 -1.557 1.00 92.06 83 VAL A O 1
ATOM 668 N N . GLY A 1 84 ? -6.017 10.942 0.408 1.00 92.50 84 GLY A N 1
ATOM 669 C CA . GLY A 1 84 ? -5.833 9.493 0.386 1.00 92.50 84 GLY A CA 1
ATOM 670 C C . GLY A 1 84 ? -4.645 9.033 -0.463 1.00 92.50 84 GLY A C 1
ATOM 671 O O . GLY A 1 84 ? -4.546 7.848 -0.758 1.00 92.50 84 GLY A O 1
ATOM 672 N N . THR A 1 85 ? -3.738 9.929 -0.862 1.00 96.25 85 THR A N 1
ATOM 673 C CA . THR A 1 85 ? -2.565 9.613 -1.697 1.00 96.25 85 THR A CA 1
ATOM 674 C C . THR A 1 85 ? -1.272 9.593 -0.886 1.00 96.25 85 THR A C 1
ATOM 676 O O . THR A 1 85 ? -1.130 10.300 0.110 1.00 96.25 85 THR A O 1
ATOM 679 N N . TYR A 1 86 ? -0.306 8.779 -1.310 1.00 96.50 86 TYR A N 1
ATOM 680 C CA . TYR A 1 86 ? 1.049 8.796 -0.761 1.00 96.50 86 TYR A CA 1
ATOM 681 C C . TYR A 1 86 ? 1.931 9.795 -1.508 1.00 96.50 86 TYR A C 1
ATOM 683 O O . TYR A 1 86 ? 1.833 9.932 -2.726 1.00 96.50 86 TYR A O 1
ATOM 691 N N . LYS A 1 87 ? 2.837 10.437 -0.781 1.00 97.44 87 LYS A N 1
ATOM 692 C CA . LYS A 1 87 ? 3.968 11.192 -1.315 1.00 97.44 87 LYS A CA 1
ATOM 693 C C . LYS A 1 87 ? 5.257 10.491 -0.889 1.00 97.44 87 LYS A C 1
ATOM 695 O O . LYS A 1 87 ? 5.407 10.200 0.299 1.00 97.44 87 LYS A O 1
ATOM 700 N N . GLY A 1 88 ? 6.165 10.233 -1.828 1.00 97.38 88 GLY A N 1
ATOM 701 C CA . GLY A 1 88 ? 7.501 9.756 -1.494 1.00 97.38 88 GLY A CA 1
ATOM 702 C C . GLY A 1 88 ? 8.300 10.859 -0.807 1.00 97.38 88 GLY A C 1
ATOM 703 O O . GLY A 1 88 ? 8.277 12.023 -1.212 1.00 97.38 88 GLY A O 1
ATOM 704 N N . LEU A 1 89 ? 8.945 10.498 0.296 1.00 97.88 89 LEU A N 1
ATOM 705 C CA . LEU A 1 89 ? 9.918 11.334 1.000 1.00 97.88 89 LEU A CA 1
ATOM 706 C C . LEU A 1 89 ? 11.351 10.992 0.577 1.00 97.88 89 LEU A C 1
ATOM 708 O O . LEU A 1 89 ? 12.262 11.789 0.771 1.00 97.88 89 LEU A O 1
ATOM 712 N N . THR A 1 90 ? 11.534 9.803 0.003 1.00 97.06 90 THR A N 1
ATOM 713 C CA . THR A 1 90 ? 12.817 9.254 -0.433 1.00 97.06 90 THR A CA 1
ATOM 714 C C . THR A 1 90 ? 12.651 8.564 -1.792 1.00 97.06 90 THR A C 1
ATOM 716 O O . THR A 1 90 ? 11.527 8.163 -2.124 1.00 97.06 90 THR A O 1
ATOM 719 N N . PRO A 1 91 ? 13.748 8.319 -2.536 1.00 97.00 91 PRO A N 1
ATOM 720 C CA . PRO A 1 91 ? 13.699 7.562 -3.790 1.00 97.00 91 PRO A CA 1
ATOM 721 C C . PRO A 1 91 ? 13.055 6.179 -3.639 1.00 97.00 91 PRO A C 1
ATOM 723 O O . PRO A 1 91 ? 12.343 5.721 -4.532 1.00 97.00 91 PRO A O 1
ATOM 726 N N . GLN A 1 92 ? 13.254 5.526 -2.489 1.00 96.88 92 GLN A N 1
ATOM 727 C CA . GLN A 1 92 ? 12.626 4.236 -2.205 1.00 96.88 92 GLN A CA 1
ATOM 728 C C . GLN A 1 92 ? 11.100 4.356 -2.065 1.00 96.88 92 GLN A C 1
ATOM 730 O O . GLN A 1 92 ? 10.344 3.518 -2.561 1.00 96.88 92 GLN A O 1
ATOM 735 N N . GLY A 1 93 ? 10.632 5.433 -1.427 1.00 97.12 93 GLY A N 1
ATOM 736 C CA . GLY A 1 93 ? 9.210 5.747 -1.330 1.00 97.12 93 GLY A CA 1
ATOM 737 C C . GLY A 1 93 ? 8.572 5.963 -2.703 1.00 97.12 93 GLY A C 1
ATOM 738 O O . GLY A 1 93 ? 7.549 5.349 -3.012 1.00 97.12 93 GLY A O 1
ATOM 739 N N . ASP A 1 94 ? 9.202 6.771 -3.557 1.00 97.88 94 ASP A N 1
ATOM 740 C CA . ASP A 1 94 ? 8.715 7.019 -4.921 1.00 97.88 94 ASP A CA 1
ATOM 741 C C . ASP A 1 94 ? 8.692 5.736 -5.763 1.00 97.88 94 ASP A C 1
ATOM 743 O O . ASP A 1 94 ? 7.692 5.438 -6.426 1.00 97.88 94 ASP A O 1
ATOM 747 N N . ALA A 1 95 ? 9.746 4.920 -5.672 1.00 97.75 95 ALA A N 1
ATOM 748 C CA . ALA A 1 95 ? 9.808 3.627 -6.343 1.00 97.75 95 ALA A CA 1
ATOM 749 C C . ALA A 1 95 ? 8.685 2.685 -5.884 1.00 97.75 95 ALA A C 1
ATOM 751 O O . ALA A 1 95 ? 8.051 2.040 -6.719 1.00 97.75 95 ALA A O 1
ATOM 752 N N . CYS A 1 96 ? 8.377 2.635 -4.584 1.00 97.25 96 CYS A N 1
ATOM 753 C CA . CYS A 1 96 ? 7.264 1.835 -4.068 1.00 97.25 96 CYS A CA 1
ATOM 754 C C . CYS A 1 96 ? 5.907 2.327 -4.584 1.00 97.25 96 CYS A C 1
ATOM 756 O O . CYS A 1 96 ? 5.090 1.517 -5.029 1.00 97.25 96 CYS A O 1
ATOM 758 N N . ILE A 1 97 ? 5.664 3.642 -4.576 1.00 97.75 97 ILE A N 1
ATOM 759 C CA . ILE A 1 97 ? 4.423 4.226 -5.108 1.00 97.75 97 ILE A CA 1
ATOM 760 C C . ILE A 1 97 ? 4.241 3.838 -6.578 1.00 97.75 97 ILE A C 1
ATOM 762 O O . ILE A 1 97 ? 3.149 3.408 -6.964 1.00 97.75 97 ILE A O 1
ATOM 766 N N . ALA A 1 98 ? 5.305 3.946 -7.375 1.00 97.94 98 ALA A N 1
ATOM 767 C CA . ALA A 1 98 ? 5.292 3.631 -8.797 1.00 97.94 98 ALA A CA 1
ATOM 768 C C . ALA A 1 98 ? 5.135 2.126 -9.071 1.00 97.94 98 ALA A C 1
ATOM 770 O O . ALA A 1 98 ? 4.315 1.727 -9.901 1.00 97.94 98 ALA A O 1
ATOM 771 N N . VAL A 1 99 ? 5.887 1.271 -8.371 1.00 97.75 99 VAL A N 1
ATOM 772 C CA . VAL A 1 99 ? 5.851 -0.182 -8.588 1.00 97.75 99 VAL A CA 1
ATOM 773 C C . VAL A 1 99 ? 4.518 -0.771 -8.158 1.00 97.75 99 VAL A C 1
ATOM 775 O O . VAL A 1 99 ? 3.936 -1.528 -8.924 1.00 97.75 99 VAL A O 1
ATOM 778 N N . PHE A 1 100 ? 3.987 -0.413 -6.991 1.00 97.06 100 PHE A N 1
ATOM 779 C CA . PHE A 1 100 ? 2.726 -0.987 -6.505 1.00 97.06 100 PHE A CA 1
ATOM 780 C C . PHE A 1 100 ? 1.475 -0.244 -7.000 1.00 97.06 100 PHE A C 1
ATOM 782 O O . PHE A 1 100 ? 0.346 -0.654 -6.697 1.00 97.06 100 PHE A O 1
ATOM 789 N N . GLY A 1 101 ? 1.665 0.842 -7.759 1.00 96.69 101 GLY A N 1
ATOM 790 C CA . GLY A 1 101 ? 0.591 1.677 -8.286 1.00 96.69 101 GLY A CA 1
ATOM 791 C C . GLY A 1 101 ? -0.262 2.289 -7.178 1.00 96.69 101 GLY A C 1
ATOM 792 O O . GLY A 1 101 ? -1.481 2.371 -7.324 1.00 96.69 101 GLY A O 1
ATOM 793 N N . LEU A 1 102 ? 0.351 2.673 -6.050 1.00 95.94 102 LEU A N 1
ATOM 794 C CA . LEU A 1 102 ? -0.383 3.006 -4.824 1.00 95.94 102 LEU A CA 1
ATOM 795 C C . LEU A 1 102 ? -1.359 4.169 -5.020 1.00 95.94 102 LEU A C 1
ATOM 797 O O . LEU A 1 102 ? -2.436 4.150 -4.441 1.00 95.94 102 LEU A O 1
ATOM 801 N N . ASN A 1 103 ? -1.030 5.159 -5.850 1.00 96.94 103 ASN A N 1
ATOM 802 C CA . ASN A 1 103 ? -1.909 6.307 -6.108 1.00 96.94 103 ASN A CA 1
ATOM 803 C C . ASN A 1 103 ? -2.770 6.161 -7.367 1.00 96.94 103 ASN A C 1
ATOM 805 O O . ASN A 1 103 ? -3.753 6.876 -7.514 1.00 96.94 103 ASN A O 1
ATOM 809 N N . ASN A 1 104 ? -2.428 5.226 -8.254 1.00 95.75 104 ASN A N 1
ATOM 810 C CA . ASN A 1 104 ? -3.112 5.056 -9.540 1.00 95.75 104 ASN A CA 1
ATOM 811 C C . ASN A 1 104 ? -4.316 4.111 -9.430 1.00 95.75 104 ASN A C 1
ATOM 813 O O . ASN A 1 104 ? -5.120 3.994 -10.350 1.00 95.75 104 ASN A O 1
ATOM 817 N N . ARG A 1 105 ? -4.436 3.408 -8.302 1.00 93.75 105 ARG A N 1
ATOM 818 C CA . ARG A 1 105 ? -5.523 2.476 -8.008 1.00 93.75 105 ARG A CA 1
ATOM 819 C C . ARG A 1 105 ? -6.582 3.196 -7.179 1.00 93.75 105 ARG A C 1
ATOM 821 O O . ARG A 1 105 ? -6.444 3.263 -5.959 1.00 93.75 105 ARG A O 1
ATOM 828 N N . GLY A 1 106 ? -7.633 3.694 -7.837 1.00 93.38 106 GLY A N 1
ATOM 829 C CA . GLY A 1 106 ? -8.717 4.467 -7.205 1.00 93.38 106 GLY A CA 1
ATOM 830 C C . GLY A 1 106 ? -9.253 3.831 -5.920 1.00 93.38 106 GLY A C 1
ATOM 831 O O . GLY A 1 106 ? -9.252 4.477 -4.880 1.00 93.38 106 GLY A O 1
ATOM 832 N N . ALA A 1 107 ? -9.522 2.520 -5.938 1.00 91.75 107 ALA A N 1
ATOM 833 C CA . ALA A 1 107 ? -9.994 1.783 -4.761 1.00 91.75 107 ALA A CA 1
ATOM 834 C C . ALA A 1 107 ? -9.080 1.920 -3.522 1.00 91.75 107 ALA A C 1
ATOM 836 O O . ALA A 1 107 ? -9.573 2.050 -2.406 1.00 91.75 107 ALA A O 1
ATOM 837 N N . LEU A 1 108 ? -7.750 1.955 -3.699 1.00 93.31 108 LEU A N 1
ATOM 838 C CA . LEU A 1 108 ? -6.825 2.158 -2.577 1.00 93.31 108 LEU A CA 1
ATOM 839 C C . LEU A 1 108 ? -6.893 3.585 -2.029 1.00 93.31 108 LEU A C 1
ATOM 841 O O . LEU A 1 108 ? -6.667 3.806 -0.840 1.00 93.31 108 LEU A O 1
ATOM 845 N N . VAL A 1 109 ? -7.071 4.571 -2.910 1.00 94.50 109 VAL A N 1
ATOM 846 C CA . VAL A 1 109 ? -7.164 5.991 -2.539 1.00 94.50 109 VAL A CA 1
ATOM 847 C C . VAL A 1 109 ? -8.473 6.236 -1.791 1.00 94.50 109 VAL A C 1
ATOM 849 O O . VAL A 1 109 ? -8.460 6.799 -0.695 1.00 94.50 109 VAL A O 1
ATOM 852 N N . ASP A 1 110 ? -9.578 5.720 -2.327 1.00 92.12 110 ASP A N 1
ATOM 853 C CA . ASP A 1 110 ? -10.909 5.810 -1.728 1.00 92.12 110 ASP A CA 1
ATOM 854 C C . ASP A 1 110 ? -10.973 5.095 -0.378 1.00 92.12 110 ASP A C 1
ATOM 856 O O . ASP A 1 110 ? -11.526 5.637 0.584 1.00 92.12 110 ASP A O 1
ATOM 860 N N . GLY A 1 111 ? -10.337 3.924 -0.265 1.00 90.31 111 GLY A N 1
ATOM 861 C CA . GLY A 1 111 ? -10.192 3.219 1.005 1.00 90.31 111 GLY A CA 1
ATOM 862 C C . GLY A 1 111 ? -9.469 4.074 2.050 1.00 90.31 111 GLY A C 1
ATOM 863 O O . GLY A 1 111 ? -10.004 4.364 3.118 1.00 90.31 111 GLY A O 1
ATOM 864 N N . ARG A 1 112 ? -8.288 4.611 1.723 1.00 91.81 112 ARG A N 1
ATOM 865 C CA . ARG A 1 112 ? -7.541 5.492 2.643 1.00 91.81 112 ARG A CA 1
ATOM 866 C C . ARG A 1 112 ? -8.335 6.734 3.057 1.00 91.81 112 ARG A C 1
ATOM 868 O O . ARG A 1 112 ? -8.310 7.105 4.231 1.00 91.81 112 ARG A O 1
ATOM 875 N N . ARG A 1 113 ? -9.076 7.357 2.135 1.00 91.88 113 ARG A N 1
ATOM 876 C CA . ARG A 1 113 ? -9.964 8.489 2.448 1.00 91.88 113 ARG A CA 1
ATOM 877 C C . ARG A 1 113 ? -11.098 8.073 3.391 1.00 91.88 113 ARG A C 1
ATOM 879 O O . ARG A 1 113 ? -11.364 8.771 4.370 1.00 91.88 113 ARG A O 1
ATOM 886 N N . THR A 1 114 ? -11.738 6.938 3.127 1.00 89.69 114 THR A N 1
ATOM 887 C CA . THR A 1 114 ? -12.819 6.394 3.963 1.00 89.69 114 THR A CA 1
ATOM 888 C C . THR A 1 114 ? -12.314 6.071 5.365 1.00 89.69 114 THR A C 1
ATOM 890 O O . THR A 1 114 ? -12.942 6.457 6.355 1.00 89.69 114 THR A O 1
ATOM 893 N N . ALA A 1 115 ? -11.143 5.440 5.464 1.00 87.50 115 ALA A N 1
ATOM 894 C CA . ALA A 1 115 ? -10.473 5.149 6.723 1.00 87.50 115 ALA A CA 1
ATOM 895 C C . ALA A 1 115 ? -10.187 6.428 7.518 1.00 87.50 115 ALA A C 1
ATOM 897 O O . ALA A 1 115 ? -10.487 6.485 8.708 1.00 87.50 115 ALA A O 1
ATOM 898 N N . TYR A 1 116 ? -9.691 7.483 6.861 1.00 89.56 116 TYR A N 1
ATOM 899 C CA . TYR A 1 116 ? -9.432 8.772 7.505 1.00 89.56 116 TYR A CA 1
ATOM 900 C C . TYR A 1 116 ? -10.703 9.413 8.082 1.00 89.56 116 TYR A C 1
ATOM 902 O O . TYR A 1 116 ? -10.732 9.778 9.259 1.00 89.56 116 TYR A O 1
ATOM 910 N N . VAL A 1 117 ? -11.772 9.514 7.283 1.00 90.25 117 VAL A N 1
ATOM 911 C CA . VAL A 1 117 ? -13.061 10.071 7.736 1.00 90.25 117 VAL A CA 1
ATOM 912 C C . VAL A 1 117 ? -13.618 9.261 8.907 1.00 90.25 117 VAL A C 1
ATOM 914 O O . VAL A 1 117 ? -14.078 9.810 9.906 1.00 90.25 117 VAL A O 1
ATOM 917 N N . THR A 1 118 ? -13.530 7.940 8.813 1.00 88.19 118 THR A N 1
ATOM 918 C CA . THR A 1 118 ? -14.011 7.023 9.846 1.00 88.19 118 THR A CA 1
ATOM 919 C C . THR A 1 118 ? -13.210 7.128 11.142 1.00 88.19 118 THR A C 1
ATOM 921 O O . THR A 1 118 ? -13.790 7.127 12.230 1.00 88.19 118 THR A O 1
ATOM 924 N N . ALA A 1 119 ? -11.886 7.251 11.046 1.00 88.44 119 ALA A N 1
ATOM 925 C CA . ALA A 1 119 ? -11.015 7.444 12.197 1.00 88.44 119 ALA A CA 1
ATOM 926 C C . ALA A 1 119 ? -11.345 8.754 12.922 1.00 88.44 119 ALA A C 1
ATOM 928 O O . ALA A 1 119 ? -11.445 8.755 14.147 1.00 88.44 119 ALA A O 1
ATOM 929 N N . LYS A 1 120 ? -11.612 9.841 12.180 1.00 91.25 120 LYS A N 1
ATOM 930 C CA . LYS A 1 120 ? -12.046 11.120 12.761 1.00 91.25 120 LYS A CA 1
ATOM 931 C C . LYS A 1 120 ? -13.310 10.954 13.613 1.00 91.25 120 LYS A C 1
ATOM 933 O O . LYS A 1 120 ? -13.293 11.305 14.790 1.00 91.25 120 LYS A O 1
ATOM 938 N N . HIS A 1 121 ? -14.360 10.343 13.060 1.00 92.81 121 HIS A N 1
ATOM 939 C CA . HIS A 1 121 ? -15.591 10.078 13.816 1.00 92.81 121 HIS A CA 1
ATOM 940 C C . HIS A 1 121 ? -15.352 9.160 15.022 1.00 92.81 121 HIS A C 1
ATOM 942 O O . HIS A 1 121 ? -15.943 9.349 16.082 1.00 92.81 121 HIS A O 1
ATOM 948 N N . SER A 1 122 ? -14.466 8.172 14.886 1.00 92.81 122 SER A N 1
ATOM 949 C CA . SER A 1 122 ? -14.140 7.252 15.981 1.00 92.81 122 SER A CA 1
ATOM 950 C C . SER A 1 122 ? -13.469 7.981 17.147 1.00 92.81 122 SER A C 1
ATOM 952 O O . SER A 1 122 ? -13.814 7.727 18.297 1.00 92.81 122 SER A O 1
ATOM 954 N N . VAL A 1 123 ? -12.572 8.933 16.872 1.00 93.56 123 VAL A N 1
ATOM 955 C CA . VAL A 1 123 ? -11.941 9.773 17.905 1.00 93.56 123 VAL A CA 1
ATOM 956 C C . VAL A 1 123 ? -12.974 10.658 18.608 1.00 93.56 123 VAL A C 1
ATOM 958 O O . VAL A 1 123 ? -12.961 10.756 19.835 1.00 93.56 123 VAL A O 1
ATOM 961 N N . GLU A 1 124 ? -13.900 11.262 17.860 1.00 95.75 124 GLU A N 1
ATOM 962 C CA . GLU A 1 124 ? -14.984 12.078 18.425 1.00 95.75 124 GLU A CA 1
ATOM 963 C C . GLU A 1 124 ? -15.890 11.248 19.352 1.00 95.75 124 GLU A C 1
ATOM 965 O O . GLU A 1 124 ? -16.153 11.638 20.492 1.00 95.75 124 GLU A O 1
ATOM 970 N N . LEU A 1 125 ? -16.312 10.060 18.906 1.00 95.25 125 LEU A N 1
ATOM 971 C CA . LEU A 1 125 ? -17.136 9.148 19.703 1.00 95.25 125 LEU A CA 1
ATOM 972 C C . LEU A 1 125 ? -16.396 8.619 20.934 1.00 95.25 125 LEU A C 1
ATOM 974 O O . LEU A 1 125 ? -16.986 8.533 22.014 1.00 95.25 125 LEU A O 1
ATOM 978 N N . TRP A 1 126 ? -15.113 8.281 20.786 1.00 96.25 126 TRP A N 1
ATOM 979 C CA . TRP A 1 126 ? -14.264 7.854 21.895 1.00 96.25 126 TRP A CA 1
ATOM 980 C C . TRP A 1 126 ? -14.170 8.943 22.965 1.00 96.25 126 TRP A C 1
ATOM 982 O O . TRP A 1 126 ? -14.363 8.651 24.149 1.00 96.25 126 TRP A O 1
ATOM 992 N N . ARG A 1 127 ? -13.951 10.200 22.558 1.00 97.00 127 ARG A N 1
ATOM 993 C CA . ARG A 1 127 ? -13.913 11.342 23.474 1.00 97.00 127 ARG A CA 1
ATOM 994 C C . ARG A 1 127 ? -15.233 11.480 24.232 1.00 97.00 127 ARG A C 1
ATOM 996 O O . ARG A 1 127 ? -15.228 11.496 25.455 1.00 97.00 127 ARG A O 1
ATOM 1003 N N . ILE A 1 128 ? -16.367 11.480 23.527 1.00 97.00 128 ILE A N 1
ATOM 1004 C CA . ILE A 1 128 ? -17.702 11.587 24.144 1.00 97.00 128 ILE A CA 1
ATOM 1005 C C . ILE A 1 128 ? -17.968 10.445 25.139 1.00 97.00 128 ILE A C 1
ATOM 1007 O O . ILE A 1 128 ? -18.605 10.648 26.173 1.00 97.00 128 ILE A O 1
ATOM 1011 N N . ALA A 1 129 ? -17.542 9.218 24.822 1.00 96.81 129 ALA A N 1
ATOM 1012 C CA . ALA A 1 129 ? -17.691 8.079 25.723 1.00 96.81 129 ALA A CA 1
ATOM 1013 C C . ALA A 1 129 ? -16.833 8.243 26.985 1.00 96.81 129 ALA A C 1
ATOM 1015 O O . ALA A 1 129 ? -17.335 8.029 28.089 1.00 96.81 129 ALA A O 1
ATOM 1016 N N . THR A 1 130 ? -15.584 8.672 26.812 1.00 95.94 130 THR A N 1
ATOM 1017 C CA . THR A 1 130 ? -14.613 8.882 27.893 1.00 95.94 130 THR A CA 1
ATOM 1018 C C . THR A 1 130 ? -15.038 10.019 28.821 1.00 95.94 130 THR A C 1
ATOM 1020 O O . THR A 1 130 ? -15.061 9.824 30.032 1.00 95.94 130 THR A O 1
ATOM 1023 N N . ASP A 1 131 ? -15.494 11.149 28.273 1.00 97.38 131 ASP A N 1
ATOM 1024 C CA . ASP A 1 131 ? -15.982 12.308 29.040 1.00 97.38 131 ASP A CA 1
ATOM 1025 C C . ASP A 1 131 ? -17.221 11.964 29.899 1.00 97.38 131 ASP A C 1
ATOM 1027 O O . ASP A 1 131 ? -17.506 12.625 30.893 1.00 97.38 131 ASP A O 1
ATOM 1031 N N . ARG A 1 132 ? -17.957 10.902 29.543 1.00 96.94 132 ARG A N 1
ATOM 1032 C CA . ARG A 1 132 ? -19.111 10.373 30.297 1.00 96.94 132 ARG A CA 1
ATOM 1033 C C . ARG A 1 132 ? -18.751 9.224 31.250 1.00 96.94 132 ARG A C 1
ATOM 1035 O O . ARG A 1 132 ? -19.653 8.542 31.727 1.00 96.94 132 ARG A O 1
ATOM 1042 N N . GLY A 1 133 ? -17.464 8.942 31.459 1.00 97.50 133 GLY A N 1
ATOM 1043 C CA . GLY A 1 133 ? -16.988 7.827 32.288 1.00 97.50 133 GLY A CA 1
ATOM 1044 C C . GLY A 1 133 ? -17.247 6.433 31.697 1.00 97.50 133 GLY A C 1
ATOM 1045 O O . GLY A 1 133 ? -17.056 5.427 32.375 1.00 97.50 133 GLY A O 1
ATOM 1046 N N . ARG A 1 134 ? -17.675 6.330 30.429 1.00 96.88 134 ARG A N 1
ATOM 1047 C CA . ARG A 1 134 ? -17.968 5.051 29.754 1.00 96.88 134 ARG A CA 1
ATOM 1048 C C . ARG A 1 134 ? -16.716 4.492 29.080 1.00 96.88 134 ARG A C 1
ATOM 1050 O O . ARG A 1 134 ? -16.673 4.341 27.856 1.00 96.88 134 ARG A O 1
ATOM 1057 N N . HIS A 1 135 ? -15.695 4.200 29.879 1.00 94.19 135 HIS A N 1
ATOM 1058 C CA . HIS A 1 135 ? -14.387 3.760 29.386 1.00 94.19 135 HIS A CA 1
ATOM 1059 C C . HIS A 1 135 ? -14.447 2.444 28.598 1.00 94.19 135 HIS A C 1
ATOM 1061 O O . HIS A 1 135 ? -13.770 2.341 27.577 1.00 94.19 135 HIS A O 1
ATOM 1067 N N . ASP A 1 136 ? -15.321 1.501 28.970 1.00 95.75 136 ASP A N 1
ATOM 1068 C CA . ASP A 1 136 ? -15.525 0.252 28.216 1.00 95.75 136 ASP A CA 1
ATOM 1069 C C . ASP A 1 136 ? -15.980 0.523 26.780 1.00 95.75 136 ASP A C 1
ATOM 1071 O O . ASP A 1 136 ? -15.444 -0.033 25.820 1.00 95.75 136 ASP A O 1
ATOM 1075 N N . LYS A 1 137 ? -16.923 1.461 26.614 1.00 94.25 137 LYS A N 1
ATOM 1076 C CA . LYS A 1 137 ? -17.387 1.870 25.287 1.00 94.25 137 LYS A CA 1
ATOM 1077 C C . LYS A 1 137 ? -16.288 2.594 24.514 1.00 94.25 137 LYS A C 1
ATOM 1079 O O . LYS A 1 137 ? -16.161 2.404 23.308 1.00 94.25 137 LYS A O 1
ATOM 1084 N N . GLY A 1 138 ? -15.481 3.403 25.201 1.00 94.19 138 GLY A N 1
ATOM 1085 C CA . GLY A 1 138 ? -14.290 4.018 24.620 1.00 94.19 138 GLY A CA 1
ATOM 1086 C C . GLY A 1 138 ? -13.310 2.971 24.079 1.00 94.19 138 GLY A C 1
ATOM 1087 O O . GLY A 1 138 ? -12.881 3.070 22.930 1.00 94.19 138 GLY A O 1
ATOM 1088 N N . ALA A 1 139 ? -13.005 1.937 24.865 1.00 92.69 139 ALA A N 1
ATOM 1089 C CA . ALA A 1 139 ? -12.123 0.847 24.457 1.00 92.69 139 ALA A CA 1
ATOM 1090 C C . ALA A 1 139 ? -12.681 0.061 23.257 1.00 92.69 139 ALA A C 1
ATOM 1092 O O . ALA A 1 139 ? -11.932 -0.270 22.337 1.00 92.69 139 ALA A O 1
ATOM 1093 N N . GLU A 1 140 ? -13.994 -0.188 23.226 1.00 92.62 140 GLU A N 1
ATOM 1094 C CA . GLU A 1 140 ? -14.677 -0.814 22.087 1.00 92.62 140 GLU A CA 1
ATOM 1095 C C . GLU A 1 140 ? -14.518 0.015 20.801 1.00 92.62 140 GLU A C 1
ATOM 1097 O O . GLU A 1 140 ? -14.146 -0.532 19.763 1.00 92.62 140 GLU A O 1
ATOM 1102 N N . ILE A 1 141 ? -14.731 1.336 20.871 1.00 92.75 141 ILE A N 1
ATOM 1103 C CA . ILE A 1 141 ? -14.594 2.247 19.722 1.00 92.75 141 ILE A CA 1
ATOM 1104 C C . ILE A 1 141 ? -13.164 2.233 19.179 1.00 92.75 141 ILE A C 1
ATOM 1106 O O . ILE A 1 141 ? -12.967 2.109 17.970 1.00 92.75 141 ILE A O 1
ATOM 1110 N N . VAL A 1 142 ? -12.162 2.322 20.060 1.00 88.81 142 VAL A N 1
ATOM 1111 C CA . VAL A 1 142 ? -10.747 2.281 19.659 1.00 88.81 142 VAL A CA 1
ATOM 1112 C C . VAL A 1 142 ? -10.415 0.946 19.000 1.00 88.81 142 VAL A C 1
ATOM 1114 O O . VAL A 1 142 ? -9.792 0.927 17.941 1.00 88.81 142 VAL A O 1
ATOM 1117 N N . ARG A 1 143 ? -10.869 -0.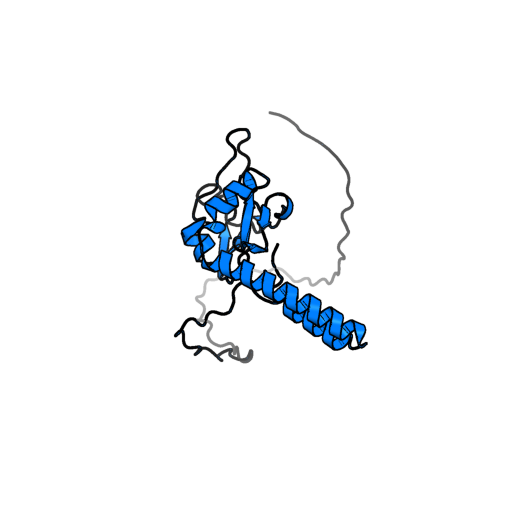173 19.577 1.00 86.62 143 ARG A N 1
ATOM 1118 C CA . ARG A 1 143 ? -10.632 -1.508 19.014 1.00 86.62 143 ARG A CA 1
ATOM 1119 C C . ARG A 1 143 ? -11.278 -1.667 17.639 1.00 86.62 143 ARG A C 1
ATOM 1121 O O . ARG A 1 143 ? -10.637 -2.183 16.728 1.00 86.62 143 ARG A O 1
ATOM 1128 N N . ALA A 1 144 ? -12.514 -1.201 17.475 1.00 85.50 144 ALA A N 1
ATOM 1129 C CA . ALA A 1 144 ? -13.214 -1.233 16.195 1.00 85.50 144 ALA A CA 1
ATOM 1130 C C . ALA A 1 144 ? -12.528 -0.353 15.139 1.00 85.50 144 ALA A C 1
ATOM 1132 O O . ALA A 1 144 ? -12.449 -0.744 13.978 1.00 85.50 144 ALA A O 1
ATOM 1133 N N . ALA A 1 145 ? -12.008 0.814 15.531 1.00 84.12 145 ALA A N 1
ATOM 1134 C CA . ALA A 1 145 ? -11.267 1.696 14.635 1.00 84.12 145 ALA A CA 1
ATOM 1135 C C . ALA A 1 145 ? -9.909 1.104 14.224 1.00 84.12 145 ALA A C 1
ATOM 1137 O O . ALA A 1 145 ? -9.547 1.180 13.054 1.00 84.12 145 ALA A O 1
ATOM 1138 N N . TRP A 1 146 ? -9.186 0.490 15.166 1.00 77.81 146 TRP A N 1
ATOM 1139 C CA . TRP A 1 146 ? -7.877 -0.123 14.923 1.00 77.81 146 TRP A CA 1
ATOM 1140 C C . TRP A 1 146 ? -7.953 -1.330 13.984 1.00 77.81 146 TRP A C 1
ATOM 1142 O O . TRP A 1 146 ? -7.134 -1.473 13.083 1.00 77.81 146 TRP A O 1
ATOM 1152 N N . ASN A 1 147 ? -8.966 -2.175 14.171 1.00 72.69 147 ASN A N 1
ATOM 1153 C CA . ASN A 1 147 ? -9.157 -3.403 13.398 1.00 72.69 147 ASN A CA 1
ATOM 1154 C C . ASN A 1 147 ? -9.849 -3.170 12.042 1.00 72.69 147 ASN A C 1
ATOM 1156 O O . ASN A 1 147 ? -10.145 -4.116 11.308 1.00 72.69 147 ASN A O 1
ATOM 1160 N N . ARG A 1 148 ? -10.171 -1.923 11.687 1.00 66.94 148 ARG A N 1
ATOM 1161 C CA . ARG A 1 148 ? -10.909 -1.654 10.455 1.00 66.94 148 ARG A CA 1
ATOM 1162 C C . ARG A 1 148 ? -9.974 -1.727 9.244 1.00 66.94 148 ARG A C 1
ATOM 1164 O O . ARG A 1 148 ? -8.950 -1.044 9.235 1.00 66.94 148 ARG A O 1
ATOM 1171 N N . PRO A 1 149 ? -10.312 -2.493 8.193 1.00 56.62 149 PRO A N 1
ATOM 1172 C CA . PRO A 1 149 ? -9.603 -2.374 6.929 1.00 56.62 149 PRO A CA 1
ATOM 1173 C C . PRO A 1 149 ? -9.815 -0.994 6.305 1.00 56.62 149 PRO A C 1
ATOM 1175 O O . PRO A 1 149 ? -10.861 -0.367 6.481 1.00 56.62 149 PRO A O 1
ATOM 1178 N N . SER A 1 150 ? -8.807 -0.527 5.567 1.00 52.53 150 SER A N 1
ATOM 1179 C CA . SER A 1 150 ? -8.887 0.746 4.848 1.00 52.53 150 SER A CA 1
ATOM 1180 C C . SER A 1 150 ? -9.968 0.704 3.763 1.00 52.53 150 SER A C 1
ATOM 1182 O O . SER A 1 150 ? -10.618 1.707 3.506 1.00 52.53 150 SER A O 1
ATOM 1184 N N . GLY A 1 151 ? -10.213 -0.451 3.155 1.00 42.53 151 GLY A N 1
ATOM 1185 C CA . GLY A 1 151 ? -11.314 -0.671 2.235 1.00 42.53 151 GLY A CA 1
ATOM 1186 C C . GLY A 1 151 ? -12.629 -0.798 2.988 1.00 42.53 151 GLY A C 1
ATOM 1187 O O . GLY A 1 151 ? -12.784 -1.671 3.841 1.00 42.53 151 GLY A O 1
ATOM 1188 N N . ALA A 1 152 ? -13.598 0.047 2.635 1.00 36.84 152 ALA A N 1
ATOM 1189 C CA . ALA A 1 152 ? -14.990 -0.327 2.812 1.00 36.84 152 ALA A CA 1
ATOM 1190 C C . ALA A 1 152 ? -15.184 -1.690 2.138 1.00 36.84 152 ALA A C 1
ATOM 1192 O O . ALA A 1 152 ? -14.726 -1.880 1.009 1.00 36.84 152 ALA A O 1
ATOM 1193 N N . ASP A 1 153 ? -15.842 -2.621 2.823 1.00 38.41 153 ASP A N 1
ATOM 1194 C CA . ASP A 1 153 ? -16.353 -3.843 2.220 1.00 38.41 153 ASP A CA 1
ATOM 1195 C C . ASP A 1 153 ? -17.371 -3.447 1.139 1.00 38.41 153 ASP A C 1
ATOM 1197 O O . ASP A 1 153 ? -18.579 -3.386 1.355 1.00 38.41 153 ASP A O 1
ATOM 1201 N N . GLY A 1 154 ? -16.867 -3.103 -0.045 1.00 33.41 154 GLY A N 1
ATOM 1202 C CA . GLY A 1 154 ? -17.634 -3.124 -1.267 1.00 33.41 154 GLY A CA 1
ATOM 1203 C C . GLY A 1 154 ? -17.956 -4.583 -1.507 1.00 33.41 154 GLY A C 1
ATOM 1204 O O . GLY A 1 154 ? -17.087 -5.346 -1.926 1.00 33.41 154 GLY A O 1
ATOM 1205 N N . ALA A 1 155 ? -19.185 -4.966 -1.170 1.00 32.59 155 ALA A N 1
ATOM 1206 C CA . ALA A 1 155 ? -19.774 -6.229 -1.562 1.00 32.59 155 ALA A CA 1
ATOM 1207 C C . ALA A 1 155 ? -19.365 -6.542 -3.008 1.00 32.59 155 ALA A C 1
ATOM 1209 O O . ALA A 1 155 ? -19.792 -5.871 -3.945 1.00 32.59 155 ALA A O 1
ATOM 1210 N N . SER A 1 156 ? -18.508 -7.546 -3.185 1.00 30.08 156 SER A N 1
ATOM 1211 C CA . SER A 1 156 ? -18.423 -8.229 -4.468 1.00 30.08 156 SER A CA 1
ATOM 1212 C C . SER A 1 156 ? -19.722 -9.024 -4.593 1.00 30.08 156 SER A C 1
ATOM 1214 O O . SER A 1 156 ? -19.966 -9.884 -3.742 1.00 30.08 156 SER A O 1
ATOM 1216 N N . PRO A 1 157 ? -20.598 -8.750 -5.574 1.00 32.91 157 PRO A N 1
ATOM 1217 C CA . PRO A 1 157 ? -21.737 -9.616 -5.794 1.00 32.91 157 PRO A CA 1
ATOM 1218 C C . PRO A 1 157 ? -21.205 -10.930 -6.376 1.00 32.91 157 PRO A C 1
ATOM 1220 O O . PRO A 1 157 ? -20.663 -10.955 -7.477 1.00 32.91 157 PRO A O 1
ATOM 1223 N N . GLY A 1 158 ? -21.356 -12.016 -5.620 1.00 34.59 158 GLY A N 1
ATOM 1224 C CA . GLY A 1 158 ? -21.250 -13.375 -6.143 1.00 34.59 158 GLY A CA 1
ATOM 1225 C C . GLY A 1 158 ? -19.867 -14.018 -6.071 1.00 34.59 158 GLY A C 1
ATOM 1226 O O . GLY A 1 158 ? -19.242 -14.263 -7.093 1.00 34.59 158 GLY A O 1
ATOM 1227 N N . VAL A 1 159 ? -19.456 -14.434 -4.874 1.00 34.69 159 VAL A N 1
ATOM 1228 C CA . VAL A 1 159 ? -18.787 -15.734 -4.723 1.00 34.69 159 VAL A CA 1
ATOM 1229 C C . VAL A 1 159 ? -19.454 -16.413 -3.535 1.00 34.69 159 VAL A C 1
ATOM 1231 O O . VAL A 1 159 ? -19.353 -15.936 -2.406 1.00 34.69 159 VAL A O 1
ATOM 1234 N N . GLY A 1 160 ? -20.235 -17.456 -3.816 1.00 26.84 160 GLY A N 1
ATOM 1235 C CA . GLY A 1 160 ? -20.959 -18.222 -2.810 1.00 26.84 160 GLY A CA 1
ATOM 1236 C C . GLY A 1 160 ? -20.008 -18.738 -1.736 1.00 26.84 160 GLY A C 1
ATOM 1237 O O . GLY A 1 160 ? -19.031 -19.427 -2.027 1.00 26.84 160 GLY A O 1
ATOM 1238 N N . CYS A 1 161 ? -20.299 -18.379 -0.490 1.00 30.33 161 CYS A N 1
ATOM 1239 C CA . CYS A 1 161 ? -19.756 -19.047 0.677 1.00 30.33 161 CYS A CA 1
ATOM 1240 C C . CYS A 1 161 ? -20.444 -20.410 0.765 1.00 30.33 161 CYS A C 1
ATOM 1242 O O . CYS A 1 161 ? -21.549 -20.504 1.286 1.00 30.33 161 CYS A O 1
ATOM 1244 N N . ASP A 1 162 ? -19.816 -21.431 0.193 1.00 33.34 162 ASP A N 1
ATOM 1245 C CA . ASP A 1 162 ? -20.284 -22.813 0.295 1.00 33.34 162 ASP A CA 1
ATOM 1246 C C . ASP A 1 162 ? -19.088 -23.752 0.483 1.00 33.34 162 ASP A C 1
ATOM 1248 O O . ASP A 1 162 ? -18.874 -24.693 -0.270 1.00 33.34 162 ASP A O 1
ATOM 1252 N N . GLN A 1 163 ? -18.247 -23.448 1.478 1.00 36.50 163 GLN A N 1
ATOM 1253 C CA . GLN A 1 163 ? -17.326 -24.414 2.090 1.00 36.50 163 GLN A CA 1
ATOM 1254 C C . GLN A 1 163 ? -17.187 -24.121 3.587 1.00 36.50 163 GLN A C 1
ATOM 1256 O O . GLN A 1 163 ? -16.110 -23.822 4.102 1.00 36.50 163 GLN A O 1
ATOM 1261 N N . ALA A 1 164 ? -18.310 -24.205 4.295 1.00 32.69 164 ALA A N 1
ATOM 1262 C CA . ALA A 1 164 ? -18.281 -24.561 5.702 1.00 32.69 164 ALA A CA 1
ATOM 1263 C C . ALA A 1 164 ? -18.252 -26.098 5.805 1.00 32.69 164 ALA A C 1
ATOM 1265 O O . ALA A 1 164 ? -19.016 -26.790 5.142 1.00 32.69 164 ALA A O 1
ATOM 1266 N N . GLU A 1 165 ? -17.350 -26.591 6.653 1.00 37.75 165 GLU A N 1
ATOM 1267 C CA . GLU A 1 165 ? -17.359 -27.929 7.258 1.00 37.75 165 GLU A CA 1
ATOM 1268 C C . GLU A 1 165 ? -16.985 -29.131 6.375 1.00 37.75 165 GLU A C 1
ATOM 1270 O O . GLU A 1 165 ? -17.816 -29.808 5.778 1.00 37.75 165 GLU A O 1
ATOM 1275 N N . ARG A 1 166 ? -15.697 -29.499 6.438 1.00 31.47 166 ARG A N 1
ATOM 1276 C CA . ARG A 1 166 ? -15.257 -30.906 6.511 1.00 31.47 166 ARG A CA 1
ATOM 1277 C C . ARG A 1 166 ? -13.823 -30.991 7.052 1.00 31.47 166 ARG A C 1
ATOM 1279 O O . ARG A 1 166 ? -12.861 -31.208 6.326 1.00 31.47 166 ARG A O 1
ATOM 1286 N N . ARG A 1 167 ? -13.671 -30.808 8.367 1.00 33.41 167 ARG A N 1
ATOM 1287 C CA . ARG A 1 167 ? -12.528 -31.360 9.114 1.00 33.41 167 ARG A CA 1
ATOM 1288 C C . ARG A 1 167 ? -12.936 -32.762 9.579 1.00 33.41 167 ARG A C 1
ATOM 1290 O O . ARG A 1 167 ? -13.919 -32.845 10.312 1.00 33.41 167 ARG A O 1
ATOM 1297 N N . PRO A 1 168 ? -12.244 -33.848 9.197 1.00 34.22 168 PRO A N 1
ATOM 1298 C CA . PRO A 1 168 ? -12.483 -35.132 9.839 1.00 34.22 168 PRO A CA 1
ATOM 1299 C C . PRO A 1 168 ? -11.858 -35.119 11.248 1.00 34.22 168 PRO A C 1
ATOM 1301 O O . PRO A 1 168 ? -10.802 -34.504 11.440 1.00 34.22 168 PRO A O 1
ATOM 1304 N N . PRO A 1 169 ? -12.489 -35.753 12.251 1.00 31.31 169 PRO A N 1
ATOM 1305 C CA . PRO A 1 169 ? -11.903 -35.874 13.577 1.00 31.31 169 PRO A CA 1
ATOM 1306 C C . PRO A 1 169 ? -10.717 -36.848 13.562 1.00 31.31 169 PRO A C 1
ATOM 1308 O O . PRO A 1 169 ? -10.726 -37.873 12.882 1.00 31.31 169 PRO A O 1
ATOM 1311 N N . LEU A 1 170 ? -9.692 -36.512 14.345 1.00 37.56 170 LEU A N 1
ATOM 1312 C CA . LEU A 1 170 ? -8.529 -37.349 14.638 1.00 37.56 170 LEU A CA 1
ATOM 1313 C C . LEU A 1 170 ? -8.943 -38.549 15.502 1.00 37.56 170 LEU A C 1
ATOM 1315 O O . LEU A 1 170 ? -8.838 -38.500 16.724 1.00 37.56 170 LEU A O 1
ATOM 1319 N N . SER A 1 171 ? -9.403 -39.630 14.879 1.00 35.75 171 SER A N 1
ATOM 1320 C CA . SER A 1 171 ? -9.411 -40.967 15.486 1.00 35.75 171 SER A CA 1
ATOM 1321 C C . SER A 1 171 ? -9.675 -42.032 14.423 1.00 35.75 171 SER A C 1
ATOM 1323 O O . SER A 1 171 ? -10.596 -41.863 13.631 1.00 35.75 171 SER A O 1
ATOM 1325 N N . ALA A 1 172 ? -8.922 -43.134 14.500 1.00 34.50 172 ALA A N 1
ATOM 1326 C CA . ALA A 1 172 ? -8.929 -44.321 13.633 1.00 34.50 172 ALA A CA 1
ATOM 1327 C C . ALA A 1 172 ? -7.932 -44.288 12.461 1.00 34.50 172 ALA A C 1
ATOM 1329 O O . ALA A 1 172 ? -8.299 -44.294 11.292 1.00 34.50 172 ALA A O 1
ATOM 1330 N N . VAL A 1 173 ? -6.639 -44.337 12.797 1.00 35.31 173 VAL A N 1
ATOM 1331 C CA . VAL A 1 173 ? -5.667 -45.061 11.967 1.00 35.31 173 VAL A CA 1
ATOM 1332 C C . VAL A 1 173 ? -5.535 -46.445 12.598 1.00 35.31 173 VAL A C 1
ATOM 1334 O O . VAL A 1 173 ? -4.804 -46.628 13.569 1.00 35.31 173 VAL A O 1
ATOM 1337 N N . THR A 1 174 ? -6.325 -47.399 12.117 1.00 34.16 174 THR A N 1
ATOM 1338 C CA . THR A 1 174 ? -6.091 -48.821 12.379 1.00 34.16 174 THR A CA 1
ATOM 1339 C C . THR A 1 174 ? -5.067 -49.314 11.366 1.00 34.16 174 THR A C 1
ATOM 1341 O O . THR A 1 174 ? -5.282 -49.198 10.163 1.00 34.16 174 THR A O 1
ATOM 1344 N N . ASN A 1 175 ? -3.939 -49.812 11.876 1.00 39.53 175 ASN A N 1
ATOM 1345 C CA . ASN A 1 175 ? -2.972 -50.619 11.138 1.00 39.53 175 ASN A CA 1
ATOM 1346 C C . ASN A 1 175 ? -3.693 -51.778 10.455 1.00 39.53 175 ASN A C 1
ATOM 1348 O O . ASN A 1 175 ? -4.144 -52.640 11.195 1.00 39.53 175 ASN A O 1
ATOM 1352 N N . GLU A 1 176 ? -3.715 -51.828 9.125 1.00 35.25 176 GLU A N 1
ATOM 1353 C CA . GLU A 1 176 ? -3.607 -53.052 8.318 1.00 35.25 176 GLU A CA 1
ATOM 1354 C C . GLU A 1 176 ? -3.006 -52.674 6.950 1.00 35.25 176 GLU A C 1
ATOM 1356 O O . GLU A 1 176 ? -3.082 -51.520 6.532 1.00 35.25 176 GLU A O 1
ATOM 1361 N N . ASP A 1 177 ? -2.370 -53.652 6.308 1.00 33.09 177 ASP A N 1
ATOM 1362 C CA . ASP A 1 177 ? -1.683 -53.625 5.005 1.00 33.09 177 ASP A CA 1
ATOM 1363 C C . ASP A 1 177 ? -0.203 -53.190 4.968 1.00 33.09 177 ASP A C 1
ATOM 1365 O O . ASP A 1 177 ? 0.199 -52.210 4.339 1.00 33.09 177 ASP A O 1
ATOM 1369 N N . GLN A 1 178 ? 0.654 -54.041 5.549 1.00 34.38 178 GLN A N 1
ATOM 1370 C CA . GLN A 1 178 ? 1.985 -54.308 4.983 1.00 34.38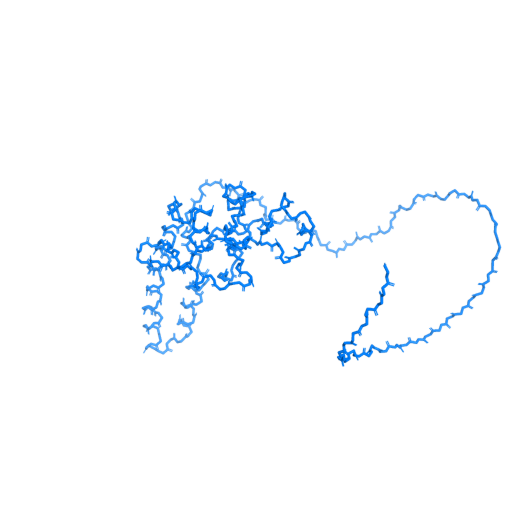 178 GLN A CA 1
ATOM 1371 C C . GLN A 1 178 ? 1.882 -55.421 3.922 1.00 34.38 178 GLN A C 1
ATOM 1373 O O . GLN A 1 178 ? 1.350 -56.488 4.238 1.00 34.38 178 GLN A O 1
ATOM 1378 N N . PRO A 1 179 ? 2.453 -55.268 2.712 1.00 34.66 179 PRO A N 1
ATOM 1379 C CA . PRO A 1 179 ? 2.658 -56.393 1.812 1.00 34.66 179 PRO A CA 1
ATOM 1380 C C . PRO A 1 179 ? 3.916 -57.192 2.191 1.00 34.66 179 PRO A C 1
ATOM 1382 O O . PRO A 1 179 ? 4.898 -56.673 2.723 1.00 34.66 179 PRO A O 1
ATOM 1385 N N . SER A 1 180 ? 3.821 -58.494 1.939 1.00 31.53 180 SER A N 1
ATOM 1386 C CA . SER A 1 180 ? 4.660 -59.573 2.453 1.00 31.53 180 SER A CA 1
ATOM 1387 C C . SER A 1 180 ? 6.100 -59.604 1.924 1.00 31.53 180 SER A C 1
ATOM 1389 O O . SER A 1 180 ? 6.405 -59.156 0.824 1.00 31.53 180 SER A O 1
ATOM 1391 N N . ALA A 1 181 ? 6.970 -60.195 2.746 1.00 30.94 181 ALA A N 1
ATOM 1392 C CA . ALA A 1 181 ? 8.410 -60.334 2.574 1.00 30.94 181 ALA A CA 1
ATOM 1393 C C . ALA A 1 181 ? 8.843 -61.316 1.466 1.00 30.94 181 ALA A C 1
ATOM 1395 O O . ALA A 1 181 ? 8.337 -62.437 1.390 1.00 30.94 181 ALA A O 1
ATOM 1396 N N . GLU A 1 182 ? 9.898 -60.949 0.732 1.00 32.12 182 GLU A N 1
ATOM 1397 C CA . GLU A 1 182 ? 10.775 -61.880 0.015 1.00 32.12 182 GLU A CA 1
ATOM 1398 C C . GLU A 1 182 ? 12.076 -62.103 0.803 1.00 32.12 182 GLU A C 1
ATOM 1400 O O . GLU A 1 182 ? 12.675 -61.185 1.365 1.00 32.12 182 GLU A O 1
ATOM 1405 N N . LYS A 1 183 ? 12.469 -63.376 0.891 1.00 32.47 183 LYS A N 1
ATOM 1406 C CA . LYS A 1 183 ? 13.581 -63.905 1.688 1.00 32.47 183 LYS A CA 1
ATOM 1407 C C . LYS A 1 183 ? 14.913 -63.735 0.957 1.00 32.47 183 LYS A C 1
ATOM 1409 O O . LYS A 1 183 ? 15.027 -64.152 -0.189 1.00 32.47 183 LYS A O 1
ATOM 1414 N N . THR A 1 184 ? 15.968 -63.314 1.655 1.00 31.67 184 THR A N 1
ATOM 1415 C CA . THR A 1 184 ? 17.352 -63.741 1.363 1.00 31.67 184 THR A CA 1
ATOM 1416 C C . THR A 1 184 ? 18.168 -63.787 2.664 1.00 31.67 184 THR A C 1
ATOM 1418 O O . THR A 1 184 ? 17.869 -63.106 3.640 1.00 31.67 184 THR A O 1
ATOM 1421 N N . THR A 1 185 ? 19.117 -64.712 2.697 1.00 32.09 185 THR A N 1
ATOM 1422 C CA . THR A 1 185 ? 19.649 -65.500 3.818 1.00 32.09 185 THR A CA 1
ATOM 1423 C C . THR A 1 185 ? 20.929 -64.969 4.489 1.00 32.09 185 THR A C 1
ATOM 1425 O O . THR A 1 185 ? 21.778 -64.443 3.784 1.00 32.09 185 THR A O 1
ATOM 1428 N N . ALA A 1 186 ? 21.077 -65.294 5.795 1.00 30.12 186 ALA A N 1
ATOM 1429 C CA . ALA A 1 186 ? 22.295 -65.511 6.629 1.00 30.12 186 ALA A CA 1
ATOM 1430 C C . ALA A 1 186 ? 23.337 -64.366 6.734 1.00 30.12 186 ALA A C 1
ATOM 1432 O O . ALA A 1 186 ? 23.807 -63.888 5.717 1.00 30.12 186 ALA A O 1
ATOM 1433 N N . GLY A 1 187 ? 23.860 -63.875 7.871 1.00 28.64 187 GLY A N 1
ATOM 1434 C CA . GLY A 1 187 ? 23.997 -64.206 9.311 1.00 28.64 187 GLY A CA 1
ATOM 1435 C C . GLY A 1 187 ? 25.329 -63.537 9.792 1.00 28.64 187 GLY A C 1
ATOM 1436 O O . GLY A 1 187 ? 26.019 -62.978 8.942 1.00 28.64 187 GLY A O 1
ATOM 1437 N N . PRO A 1 188 ? 25.819 -63.620 11.052 1.00 43.22 188 PRO A N 1
ATOM 1438 C CA . PRO A 1 188 ? 25.155 -63.597 12.357 1.00 43.22 188 PRO A CA 1
ATOM 1439 C C . PRO A 1 188 ? 25.669 -62.489 13.338 1.00 43.22 188 PRO A C 1
ATOM 1441 O O . PRO A 1 188 ? 26.810 -62.050 13.288 1.00 43.22 188 PRO A O 1
ATOM 1444 N N . SER A 1 189 ? 24.785 -62.132 14.282 1.00 27.94 189 SER A N 1
ATOM 1445 C CA . SER A 1 189 ? 24.956 -61.881 15.737 1.00 27.94 189 SER A CA 1
ATOM 1446 C C . SER A 1 189 ? 26.095 -61.011 16.322 1.00 27.94 189 SER A C 1
ATOM 1448 O O . SER A 1 189 ? 27.253 -61.414 16.301 1.00 27.94 189 SER A O 1
ATOM 1450 N N . ALA A 1 190 ? 25.722 -59.947 17.063 1.00 31.09 190 ALA A N 1
ATOM 1451 C CA . ALA A 1 190 ? 26.295 -59.628 18.386 1.00 31.09 190 ALA A CA 1
ATOM 1452 C C . ALA A 1 190 ? 25.445 -58.609 19.193 1.00 31.09 190 ALA A C 1
ATOM 1454 O O . ALA A 1 190 ? 25.331 -57.444 18.835 1.00 31.09 190 ALA A O 1
ATOM 1455 N N . ALA A 1 191 ? 24.897 -59.115 20.302 1.00 31.30 191 ALA A N 1
ATOM 1456 C CA . ALA A 1 191 ? 24.771 -58.544 21.652 1.00 31.30 191 ALA A CA 1
ATOM 1457 C C . ALA A 1 191 ? 24.185 -57.134 21.937 1.00 31.30 191 ALA A C 1
ATOM 1459 O O . ALA A 1 191 ?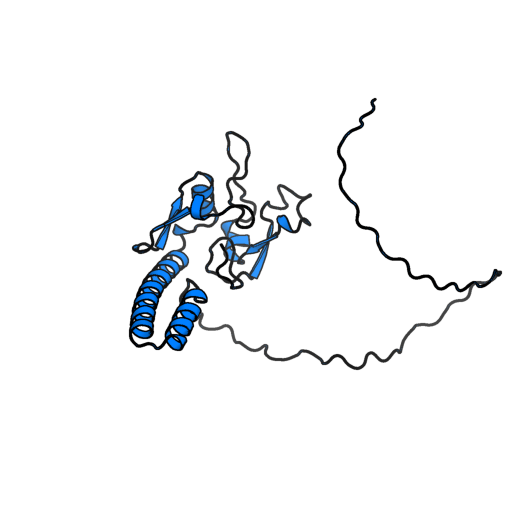 24.675 -56.093 21.514 1.00 31.30 191 ALA A O 1
ATOM 1460 N N . LEU A 1 192 ? 23.195 -57.178 22.842 1.00 30.20 192 LEU A N 1
ATOM 1461 C CA . LEU A 1 192 ? 22.657 -56.143 23.733 1.00 30.20 192 LEU A CA 1
ATOM 1462 C C . LEU A 1 192 ? 23.705 -55.190 24.335 1.00 30.20 192 LEU A C 1
ATOM 1464 O O . LEU A 1 192 ? 24.772 -55.641 24.737 1.00 30.20 192 LEU A O 1
ATOM 1468 N N . LEU A 1 193 ? 23.279 -53.948 24.615 1.00 32.50 193 LEU A N 1
ATOM 1469 C CA . LEU A 1 193 ? 23.387 -53.322 25.946 1.00 32.50 193 LEU A CA 1
ATOM 1470 C C . LEU A 1 193 ? 22.530 -52.041 26.026 1.00 32.50 193 LEU A C 1
ATOM 1472 O O . LEU A 1 193 ? 22.816 -51.031 25.388 1.00 32.50 193 LEU A O 1
ATOM 1476 N N . SER A 1 194 ? 21.488 -52.090 26.860 1.00 29.64 194 SER A N 1
ATOM 1477 C CA . SER A 1 194 ? 20.772 -50.918 27.378 1.00 29.64 194 SER A CA 1
ATOM 1478 C C . SER A 1 194 ? 21.703 -50.056 28.221 1.00 29.64 194 SER A C 1
ATOM 1480 O O . SER A 1 194 ? 22.410 -50.580 29.084 1.00 29.64 194 SER A O 1
ATOM 1482 N N . ARG A 1 195 ? 21.612 -48.729 28.083 1.00 35.34 195 ARG A N 1
ATOM 1483 C CA . ARG A 1 195 ? 22.020 -47.820 29.156 1.00 35.34 195 ARG A CA 1
ATOM 1484 C C . ARG A 1 195 ? 21.290 -46.481 29.093 1.00 35.34 195 ARG A C 1
ATOM 1486 O O . ARG A 1 195 ? 21.407 -45.709 28.151 1.00 35.34 195 ARG A O 1
ATOM 1493 N N . THR A 1 196 ? 20.538 -46.255 30.158 1.00 35.19 196 THR A N 1
ATOM 1494 C CA . THR A 1 196 ? 19.993 -44.993 30.654 1.00 35.19 196 THR A CA 1
ATOM 1495 C C 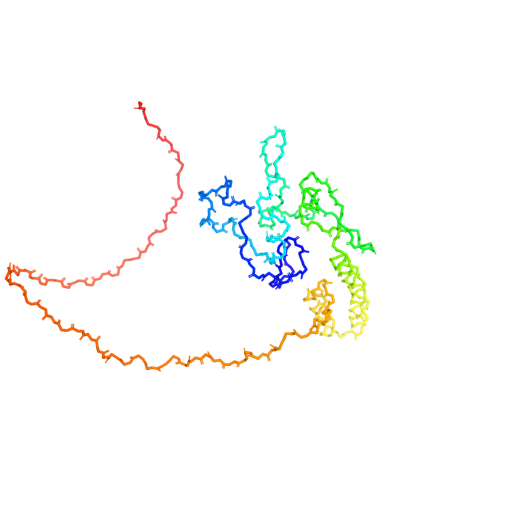. THR A 1 196 ? 21.060 -43.900 30.752 1.00 35.19 196 THR A C 1
ATOM 1497 O O . THR A 1 196 ? 22.160 -44.171 31.235 1.00 35.19 196 THR A O 1
ATOM 1500 N N . GLY A 1 197 ? 20.718 -42.657 30.406 1.00 30.97 197 GLY A N 1
ATOM 1501 C CA . GLY A 1 197 ? 21.585 -41.509 30.672 1.00 30.97 197 GLY A CA 1
ATOM 1502 C C . GLY A 1 197 ? 21.019 -40.187 30.167 1.00 30.97 197 GLY A C 1
ATOM 1503 O O . GLY A 1 197 ? 21.203 -39.823 29.014 1.00 30.97 197 GLY A O 1
ATOM 1504 N N . THR A 1 198 ? 20.344 -39.462 31.055 1.00 38.44 198 THR A N 1
ATOM 1505 C CA . THR A 1 198 ? 20.037 -38.031 30.946 1.00 38.44 198 THR A CA 1
ATOM 1506 C C . THR A 1 198 ? 21.314 -37.206 30.763 1.00 38.44 198 THR A C 1
ATOM 1508 O O . THR A 1 198 ? 22.240 -37.360 31.559 1.00 38.44 198 THR A O 1
ATOM 1511 N N . ALA A 1 199 ? 21.350 -36.278 29.803 1.00 35.53 199 ALA A N 1
ATOM 1512 C CA . ALA A 1 199 ? 22.390 -35.250 29.743 1.00 35.53 199 ALA A CA 1
ATOM 1513 C C . ALA A 1 199 ? 21.809 -33.900 29.304 1.00 35.53 199 ALA A C 1
ATOM 1515 O O . ALA A 1 199 ? 21.227 -33.753 28.230 1.00 35.53 199 ALA A O 1
ATOM 1516 N N . ALA A 1 200 ? 21.956 -32.933 30.205 1.00 32.62 200 ALA A N 1
ATOM 1517 C CA . ALA A 1 200 ? 21.596 -31.536 30.060 1.00 32.62 200 ALA A CA 1
ATOM 1518 C C . ALA A 1 200 ? 22.507 -30.811 29.054 1.00 32.62 200 ALA A C 1
ATOM 1520 O O . ALA A 1 200 ? 23.691 -31.117 28.924 1.00 32.62 200 ALA A O 1
ATOM 1521 N N . TRP A 1 201 ? 21.941 -29.815 28.376 1.00 33.72 201 TRP A N 1
ATOM 1522 C CA . TRP A 1 201 ? 22.625 -28.938 27.427 1.00 33.72 201 TRP A CA 1
ATOM 1523 C C . TRP A 1 201 ? 23.410 -27.834 28.158 1.00 33.72 201 TRP A C 1
ATOM 1525 O O . TRP A 1 201 ? 22.808 -27.124 28.969 1.00 33.72 201 TRP A O 1
ATOM 1535 N N . PRO A 1 202 ? 24.701 -27.598 27.860 1.00 37.22 202 PRO A N 1
ATOM 1536 C CA . PRO A 1 202 ? 25.386 -26.402 28.326 1.00 37.22 202 PRO A CA 1
ATOM 1537 C C . PRO A 1 202 ? 25.242 -25.242 27.327 1.00 37.22 202 PRO A C 1
ATOM 1539 O O . PRO A 1 202 ? 25.382 -25.397 26.114 1.00 37.22 202 PRO A O 1
ATOM 1542 N N . ARG A 1 203 ? 24.972 -24.053 27.879 1.00 32.16 203 ARG A N 1
ATOM 1543 C CA . ARG A 1 203 ? 24.958 -22.751 27.195 1.00 32.16 203 ARG A CA 1
ATOM 1544 C C . ARG A 1 203 ? 26.348 -22.413 26.645 1.00 32.16 203 ARG A C 1
ATOM 1546 O O . ARG A 1 203 ? 27.319 -22.433 27.396 1.00 32.16 203 ARG A O 1
ATOM 1553 N N . ALA A 1 204 ? 26.423 -22.011 25.378 1.00 34.91 204 ALA A N 1
ATOM 1554 C CA . ALA A 1 204 ? 27.628 -21.433 24.789 1.00 34.91 204 ALA A CA 1
ATOM 1555 C C . ALA A 1 204 ? 27.696 -19.923 25.082 1.00 34.91 204 ALA A C 1
ATOM 1557 O O . ALA A 1 204 ? 26.830 -19.153 24.668 1.00 34.91 204 ALA A O 1
ATOM 1558 N N . THR A 1 205 ? 28.728 -19.507 25.815 1.00 36.16 205 THR A N 1
ATOM 1559 C CA . THR A 1 205 ? 29.138 -18.108 25.992 1.00 36.16 205 THR A CA 1
ATOM 1560 C C . THR A 1 205 ? 30.113 -17.683 24.897 1.00 36.16 205 THR A C 1
ATOM 1562 O O . THR A 1 205 ? 30.941 -18.471 24.445 1.00 36.16 205 THR A O 1
ATOM 1565 N N . SER A 1 206 ? 30.021 -16.409 24.526 1.00 36.56 206 SER A N 1
ATOM 1566 C CA . SER A 1 206 ? 30.859 -15.683 23.572 1.00 36.56 206 SER A CA 1
ATOM 1567 C C . SER A 1 206 ? 32.363 -15.741 23.869 1.00 36.56 206 SER A C 1
ATOM 1569 O O . SER A 1 206 ? 32.774 -15.701 25.029 1.00 36.56 206 SER A O 1
ATOM 1571 N N . ARG A 1 207 ? 33.185 -15.731 22.808 1.00 38.12 207 ARG A N 1
ATOM 1572 C CA . ARG A 1 207 ? 34.510 -15.083 22.759 1.00 38.12 207 ARG A CA 1
ATOM 1573 C C . ARG A 1 207 ? 34.986 -14.909 21.310 1.00 38.12 207 ARG A C 1
ATOM 1575 O O . ARG A 1 207 ? 34.656 -15.692 20.429 1.00 38.12 207 ARG A O 1
ATOM 1582 N N . HIS A 1 208 ? 35.711 -13.814 21.114 1.00 35.38 208 HIS A N 1
ATOM 1583 C CA . HIS A 1 208 ? 36.179 -13.213 19.869 1.00 35.38 208 HIS A CA 1
ATOM 1584 C C . HIS A 1 208 ? 37.410 -13.894 19.229 1.00 35.38 208 HIS A C 1
ATOM 1586 O O . HIS A 1 208 ? 38.353 -14.219 19.944 1.00 35.38 208 HIS A O 1
ATOM 1592 N N . SER A 1 209 ? 37.409 -13.894 17.882 1.00 35.91 209 SER A N 1
ATOM 1593 C CA . SER A 1 209 ? 38.526 -13.642 16.929 1.00 35.91 209 SER A CA 1
ATOM 1594 C C . SER A 1 209 ? 39.690 -14.669 16.802 1.00 35.91 209 SER A C 1
ATOM 1596 O O . SER A 1 209 ? 39.773 -15.614 17.577 1.00 35.91 209 SER A O 1
ATOM 1598 N N . PRO A 1 210 ? 40.616 -14.519 15.821 1.00 48.53 210 PRO A N 1
ATOM 1599 C CA . PRO A 1 210 ? 40.433 -14.829 14.389 1.00 48.53 210 PRO A CA 1
ATOM 1600 C C . PRO A 1 210 ? 41.624 -15.637 13.807 1.00 48.53 210 PRO A C 1
ATOM 1602 O O . PRO A 1 210 ? 42.761 -15.363 14.165 1.00 48.53 210 PRO A O 1
ATOM 1605 N N . TRP A 1 211 ? 41.432 -16.563 12.860 1.00 33.50 211 TRP A N 1
ATOM 1606 C CA . TRP A 1 211 ? 42.574 -17.202 12.174 1.00 33.50 211 TRP A CA 1
ATOM 1607 C C . TRP A 1 211 ? 42.279 -17.508 10.698 1.00 33.50 211 TRP A C 1
ATOM 1609 O O . TRP A 1 211 ? 41.428 -18.334 10.381 1.00 33.50 211 TRP A O 1
ATOM 1619 N N . PHE A 1 212 ? 43.016 -16.831 9.813 1.00 40.09 212 PHE A N 1
ATOM 1620 C CA . PHE A 1 212 ? 43.371 -17.302 8.467 1.00 40.09 212 PHE A CA 1
ATOM 1621 C C . PHE A 1 212 ? 44.499 -18.345 8.576 1.00 40.09 212 PHE A C 1
ATOM 1623 O O . PHE A 1 212 ? 45.283 -18.292 9.528 1.00 40.09 212 PHE A O 1
ATOM 1630 N N . PRO A 1 213 ? 44.637 -19.243 7.586 1.00 41.31 213 PRO A N 1
ATOM 1631 C CA . PRO A 1 213 ? 45.927 -19.344 6.887 1.00 41.31 213 PRO A CA 1
ATOM 1632 C C . PRO A 1 213 ? 45.799 -19.599 5.360 1.00 41.31 213 PRO A C 1
ATOM 1634 O O . PRO A 1 213 ? 44.686 -19.781 4.865 1.00 41.31 213 PRO A O 1
ATOM 1637 N N . PRO A 1 214 ? 46.921 -19.551 4.606 1.00 52.31 214 PRO A N 1
ATOM 1638 C CA . PRO A 1 214 ? 46.947 -19.333 3.158 1.00 52.31 214 PRO A CA 1
ATOM 1639 C C . PRO A 1 214 ? 47.174 -20.610 2.327 1.00 52.31 214 PRO A C 1
ATOM 1641 O O . PRO A 1 214 ? 47.823 -21.546 2.794 1.00 52.31 214 PRO A O 1
ATOM 1644 N N . LEU A 1 215 ? 46.695 -20.605 1.079 1.00 39.84 215 LEU A N 1
ATOM 1645 C CA . LEU A 1 215 ? 47.453 -20.598 -0.191 1.00 39.84 215 LEU A CA 1
ATOM 1646 C C . LEU A 1 215 ? 46.462 -20.548 -1.362 1.00 39.84 215 LEU A C 1
ATOM 1648 O O . LEU A 1 215 ? 45.449 -21.278 -1.301 1.00 39.84 215 LEU A O 1
#

Secondary structure (DSSP, 8-state):
---SSSB-TTTSSSB--EEEESS-TTT-GGGTT-GGGEEEE-HHIIIIIITT---B-TTT--B-S--TTTS-GGGTEEEETTTTEEEESSHHHHHHHHHHTTTT-HHHHHHHHHHHHHHHHHHHHHHHHHHTT-HHHHHHHHHHHHT--SS-----S---------PPPS-------PPPPPP----------------PPPPPPP---------

InterPro domains:
  IPR002711 HNH endonuclease [PF01844] (8-49)
  IPR003615 HNH nuclease [cd00085] (5-47)

Foldseek 3Di:
DALPAQAAPQLNFHHQDDWAQCADCVGCVVCPPPPLRTGRHDCCQRPPQCPNPFDADPPPRHTLADSVVPDVCVCQWDQPQQQQDIDGPDSSNVSSCRRSVNPVDVQSSQLSNVLSVLVVVLVVVLVVCVVVVNNVVSVVSVVCSSPDGSGDPPDPPDDDPDDDDDDDDPDDPDDDDDDDDDDDDDDDDDDDDDDDDDDDDDDDDDDDDDDDDDD

Radius of gyration: 27.98 Å; chains: 1; bounding box: 69×80×44 Å